Protein AF-A0A7R7CQ83-F1 (afdb_monomer)

pLDDT: mean 84.8, std 8.8, range [43.16, 97.31]

Radius of gyration: 21.66 Å; Cα contacts (8 Å, |Δi|>4): 302; chains: 1; bounding box: 49×39×70 Å

Solvent-accessible surface area (backbone atoms only — not comparable to full-atom values): 15660 Å² total; per-residue (Å²): 110,72,66,56,32,57,50,30,18,50,51,10,45,50,29,39,51,51,30,47,51,57,56,69,67,51,79,74,48,79,73,52,48,58,31,48,52,26,44,52,46,15,47,53,27,38,41,49,25,69,53,38,72,82,50,98,88,50,95,51,66,28,65,60,30,45,52,50,15,50,53,22,39,50,49,14,54,52,34,43,50,70,76,38,74,65,55,67,74,45,75,45,83,59,41,53,64,42,58,53,26,40,51,51,12,52,51,26,46,50,44,32,51,50,60,71,67,37,63,66,57,36,69,74,61,31,68,71,52,45,53,50,52,34,50,48,24,47,52,51,15,43,42,27,37,39,52,16,52,34,55,70,68,70,59,54,72,65,42,42,50,27,28,54,49,11,39,51,28,36,53,65,33,59,59,66,74,81,86,50,53,65,61,47,52,50,51,51,50,51,52,53,50,50,52,47,37,51,54,73,29,73,56,23,52,55,24,37,51,48,61,50,70,45,81,84,79,78,59,78,79,61,65,78,86,43,68,89,53,62,65,59,80,77,40,45,37,78,74,72,66,79,57,89,72,57,67,67,65,54,38,29,74,56,26,80,45,71,87,44,26,44,70,59,46,50,49,51,55,54,26,46,54,23,34,53,32,45,76,70,72,43,92,54,68,66,64,79,55,91,80,91

Mean predicted aligned error: 6.32 Å

Nearest PDB structures (foldseek):
  1x8z-assembly2_C  TM=3.559E-01  e=8.200E+00  Arabidopsis thaliana
  8jgf-assembly1_R  TM=2.028E-01  e=5.524E+00  Homo sapiens

Structure (mmCIF, N/CA/C/O backbone):
data_AF-A0A7R7CQ83-F1
#
_entry.id   AF-A0A7R7CQ83-F1
#
loop_
_atom_site.group_PDB
_atom_site.id
_atom_site.type_symbol
_atom_site.label_atom_id
_atom_site.label_alt_id
_atom_site.label_comp_id
_atom_site.label_asym_id
_atom_site.label_entity_id
_atom_site.label_seq_id
_atom_site.pdbx_PDB_ins_code
_atom_site.Cartn_x
_atom_site.Cartn_y
_atom_site.Cartn_z
_atom_site.occupancy
_atom_site.B_iso_or_equiv
_atom_site.auth_seq_id
_atom_site.auth_comp_id
_atom_site.auth_asym_id
_atom_site.auth_atom_id
_atom_site.pdbx_PDB_model_num
ATOM 1 N N . MET A 1 1 ? 23.008 -17.476 -16.920 1.00 69.38 1 MET A N 1
ATOM 2 C CA . MET A 1 1 ? 22.302 -16.200 -16.640 1.00 69.38 1 MET A CA 1
ATOM 3 C C . MET A 1 1 ? 20.815 -16.194 -17.034 1.00 69.38 1 MET A C 1
ATOM 5 O O . MET A 1 1 ? 19.989 -15.928 -16.175 1.00 69.38 1 MET A O 1
ATOM 9 N N . GLN A 1 2 ? 20.422 -16.550 -18.269 1.00 75.81 2 GLN A N 1
ATOM 10 C CA . GLN A 1 2 ? 19.003 -16.508 -18.702 1.00 75.81 2 GLN A CA 1
ATOM 11 C C . GLN A 1 2 ? 18.037 -17.380 -17.874 1.00 75.81 2 GLN A C 1
ATOM 13 O O . GLN A 1 2 ? 16.924 -16.953 -17.573 1.00 75.81 2 GLN A O 1
ATOM 18 N N . ARG A 1 3 ? 18.457 -18.590 -17.469 1.00 79.00 3 ARG A N 1
ATOM 19 C CA . ARG A 1 3 ? 17.653 -19.453 -16.583 1.00 79.00 3 ARG A CA 1
ATOM 20 C C . ARG A 1 3 ? 17.397 -18.787 -15.225 1.00 79.00 3 ARG A C 1
ATOM 22 O O . ARG A 1 3 ? 16.262 -18.779 -14.773 1.00 79.00 3 ARG A O 1
ATOM 29 N N . PHE A 1 4 ? 18.419 -18.166 -14.634 1.00 74.38 4 PHE A N 1
ATOM 30 C CA . PHE A 1 4 ? 18.318 -17.467 -13.348 1.00 74.38 4 PHE A CA 1
ATOM 31 C C . PHE A 1 4 ? 17.324 -16.299 -13.404 1.00 74.38 4 PHE A C 1
ATOM 33 O O . PHE A 1 4 ? 16.434 -16.215 -12.569 1.00 74.38 4 PHE A O 1
ATOM 40 N N . VAL A 1 5 ? 17.387 -15.475 -14.456 1.00 77.69 5 VAL A N 1
ATOM 41 C CA . VAL A 1 5 ? 16.416 -14.389 -14.698 1.00 77.69 5 VAL A CA 1
ATOM 42 C C . VAL A 1 5 ? 14.983 -14.924 -14.805 1.00 77.69 5 VAL A C 1
ATOM 44 O O . VAL A 1 5 ? 14.047 -14.358 -14.238 1.00 77.69 5 VAL A O 1
ATOM 47 N N . ARG A 1 6 ? 14.792 -16.050 -15.501 1.00 81.62 6 ARG A N 1
ATOM 48 C CA . ARG A 1 6 ? 13.468 -16.660 -15.673 1.00 81.62 6 ARG A CA 1
ATOM 49 C C . ARG A 1 6 ? 12.912 -17.249 -14.376 1.00 81.62 6 ARG A C 1
ATOM 51 O O . ARG A 1 6 ? 11.715 -17.142 -14.136 1.00 81.62 6 ARG A O 1
ATOM 58 N N . TYR A 1 7 ? 13.750 -17.878 -13.557 1.00 82.81 7 TYR A N 1
ATOM 59 C CA . TYR A 1 7 ? 13.318 -18.429 -12.272 1.00 82.81 7 TYR A CA 1
ATOM 60 C C . TYR A 1 7 ? 13.099 -17.335 -11.227 1.00 82.81 7 TYR A C 1
ATOM 62 O O . TYR A 1 7 ? 12.076 -17.359 -10.553 1.00 82.81 7 TYR A O 1
ATOM 70 N N . GLY A 1 8 ? 13.981 -16.333 -11.160 1.00 80.88 8 GLY A N 1
ATOM 71 C CA . GLY A 1 8 ? 13.848 -15.204 -10.238 1.00 80.88 8 GLY A CA 1
ATOM 72 C C . GLY A 1 8 ? 12.577 -14.390 -10.480 1.00 80.88 8 GLY A C 1
ATOM 73 O O . GLY A 1 8 ? 11.858 -14.089 -9.537 1.00 80.88 8 GLY A O 1
ATOM 74 N N . SER A 1 9 ? 12.231 -14.112 -11.740 1.00 83.44 9 SER A N 1
ATOM 75 C CA . SER A 1 9 ? 10.989 -13.392 -12.073 1.00 83.44 9 SER A CA 1
ATOM 76 C C . SER A 1 9 ? 9.724 -14.179 -11.720 1.00 83.44 9 SER A C 1
ATOM 78 O O . SER A 1 9 ? 8.762 -13.600 -11.222 1.00 83.44 9 SER A O 1
ATOM 80 N N . ARG A 1 10 ? 9.724 -15.503 -11.928 1.00 86.06 10 ARG A N 1
ATOM 81 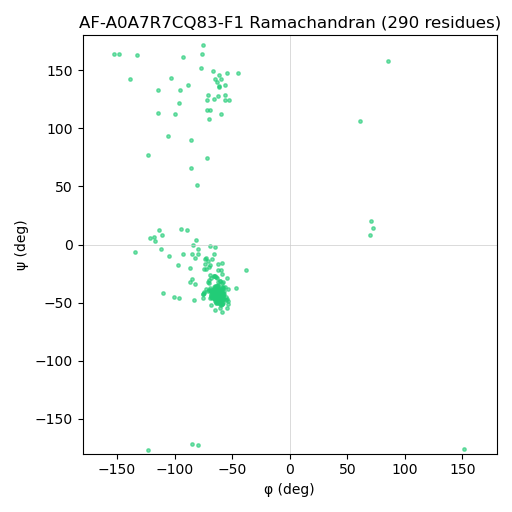C CA . ARG A 1 10 ? 8.607 -16.381 -11.542 1.00 86.06 10 ARG A CA 1
ATOM 82 C C . ARG A 1 10 ? 8.452 -16.491 -10.032 1.00 86.06 10 ARG A C 1
ATOM 84 O O . ARG A 1 10 ? 7.333 -16.399 -9.545 1.00 86.06 10 ARG A O 1
ATOM 91 N N . ALA A 1 11 ? 9.558 -16.669 -9.314 1.00 80.19 11 ALA A N 1
ATOM 92 C CA . ALA A 1 11 ? 9.553 -16.713 -7.859 1.00 80.19 11 ALA A CA 1
ATOM 93 C C . ALA A 1 11 ? 9.095 -15.370 -7.274 1.00 80.19 11 ALA A C 1
ATOM 95 O O . ALA A 1 11 ? 8.217 -15.352 -6.422 1.00 80.19 11 ALA A O 1
ATOM 96 N N . GLY A 1 12 ? 9.587 -14.250 -7.815 1.00 80.56 12 GLY A N 1
ATOM 97 C CA . GLY A 1 12 ? 9.147 -12.918 -7.410 1.00 80.56 12 GLY A CA 1
ATOM 98 C C . GLY A 1 12 ? 7.646 -12.700 -7.613 1.00 80.56 12 GLY A C 1
ATOM 99 O O . GLY A 1 12 ? 6.957 -12.261 -6.695 1.00 80.56 12 GLY A O 1
ATOM 100 N N . LEU A 1 13 ? 7.118 -13.082 -8.782 1.00 87.25 13 LEU A N 1
ATOM 101 C CA . LEU A 1 13 ? 5.680 -13.026 -9.058 1.00 87.25 13 LEU A CA 1
ATOM 102 C C . LEU A 1 13 ? 4.871 -13.921 -8.109 1.00 87.25 13 LEU A C 1
ATOM 104 O O . LEU A 1 13 ? 3.825 -13.496 -7.626 1.00 87.25 13 LEU A O 1
ATOM 108 N N . ALA A 1 14 ? 5.352 -15.134 -7.823 1.00 83.50 14 ALA A N 1
ATOM 109 C CA . ALA A 1 14 ? 4.694 -16.051 -6.897 1.00 83.50 14 ALA A CA 1
ATOM 110 C C . ALA A 1 14 ? 4.641 -15.482 -5.470 1.00 83.50 14 ALA A C 1
ATOM 112 O O . ALA A 1 14 ? 3.589 -15.542 -4.840 1.00 83.50 14 ALA A O 1
ATOM 113 N N . SER A 1 15 ? 5.723 -14.865 -4.987 1.00 78.38 15 SER A N 1
ATOM 114 C CA . SER A 1 15 ? 5.754 -14.219 -3.668 1.00 78.38 15 SER A CA 1
ATOM 115 C C . SER A 1 15 ? 4.779 -13.043 -3.574 1.00 78.38 15 SER A C 1
ATOM 117 O O . SER A 1 15 ? 4.058 -12.925 -2.586 1.00 78.38 15 SER A O 1
ATOM 119 N N . VAL A 1 16 ? 4.692 -12.207 -4.619 1.00 82.75 16 VAL A N 1
ATOM 120 C CA . VAL A 1 16 ? 3.697 -11.120 -4.676 1.00 82.75 16 VAL A CA 1
ATOM 121 C C . VAL A 1 16 ? 2.275 -11.687 -4.698 1.00 82.75 16 VAL A C 1
ATOM 123 O O . VAL A 1 16 ? 1.415 -11.203 -3.968 1.00 82.75 16 VAL A O 1
ATOM 126 N N . ALA A 1 17 ? 2.022 -12.738 -5.483 1.00 87.44 17 ALA A N 1
ATOM 127 C CA . ALA A 1 17 ? 0.716 -13.394 -5.531 1.00 87.44 17 ALA A CA 1
ATOM 128 C C . ALA A 1 17 ? 0.314 -14.002 -4.179 1.00 87.44 17 ALA A C 1
ATOM 130 O O . ALA A 1 17 ? -0.835 -13.861 -3.767 1.00 87.44 17 ALA A O 1
ATOM 131 N N . ALA A 1 18 ? 1.256 -14.617 -3.461 1.00 81.88 18 ALA A N 1
ATOM 132 C CA . ALA A 1 18 ? 1.022 -15.144 -2.121 1.00 81.88 18 ALA A CA 1
ATOM 133 C C . ALA A 1 18 ? 0.681 -14.029 -1.119 1.00 81.88 18 ALA A C 1
ATOM 135 O O . ALA A 1 18 ? -0.286 -14.155 -0.372 1.00 81.88 18 ALA A O 1
ATOM 136 N N . ALA A 1 19 ? 1.416 -12.911 -1.141 1.00 80.31 19 ALA A N 1
ATOM 137 C CA . ALA A 1 19 ? 1.114 -11.759 -0.291 1.00 80.31 19 ALA A CA 1
ATOM 138 C C . ALA A 1 19 ? -0.277 -11.175 -0.580 1.00 80.31 19 ALA A C 1
ATOM 140 O O . ALA A 1 19 ? -1.025 -10.856 0.342 1.00 80.31 19 ALA A O 1
ATOM 141 N N . VAL A 1 20 ? -0.643 -11.080 -1.860 1.00 82.88 20 VAL A N 1
ATOM 142 C CA . VAL A 1 20 ? -1.978 -10.648 -2.277 1.00 82.88 20 VAL A CA 1
ATOM 143 C C . VAL A 1 20 ? -3.056 -11.605 -1.782 1.00 82.88 20 VAL A C 1
ATOM 145 O O . VAL A 1 20 ? -4.090 -11.145 -1.311 1.00 82.88 20 VAL A O 1
ATOM 148 N N . LEU A 1 21 ? -2.840 -12.917 -1.877 1.00 87.38 21 LEU A N 1
ATOM 149 C CA . LEU A 1 21 ? -3.821 -13.887 -1.401 1.00 87.38 21 LEU A CA 1
ATOM 150 C C . LEU A 1 21 ? -4.088 -13.694 0.095 1.00 87.38 21 LEU A C 1
ATOM 152 O O . LEU A 1 21 ? -5.243 -13.649 0.500 1.00 87.38 21 LEU A O 1
ATOM 156 N N . LEU A 1 22 ? -3.036 -13.497 0.895 1.00 82.31 22 LEU A N 1
ATOM 157 C CA . LEU A 1 22 ? -3.176 -13.196 2.322 1.00 82.31 22 LEU A CA 1
ATOM 158 C C . LEU A 1 22 ? -3.956 -11.898 2.568 1.00 82.31 22 LEU A C 1
ATOM 160 O O . LEU A 1 22 ? -4.803 -11.862 3.454 1.00 82.31 22 LEU A O 1
ATOM 164 N N . LEU A 1 23 ? -3.719 -10.857 1.765 1.00 82.38 23 LEU A N 1
ATOM 165 C CA . LEU A 1 23 ? -4.463 -9.599 1.852 1.00 82.38 23 LEU A CA 1
ATOM 166 C C . LEU A 1 23 ? -5.953 -9.778 1.526 1.00 82.38 23 LEU A C 1
ATOM 168 O O . LEU A 1 23 ? -6.810 -9.232 2.212 1.00 82.38 23 LEU A O 1
ATOM 172 N N .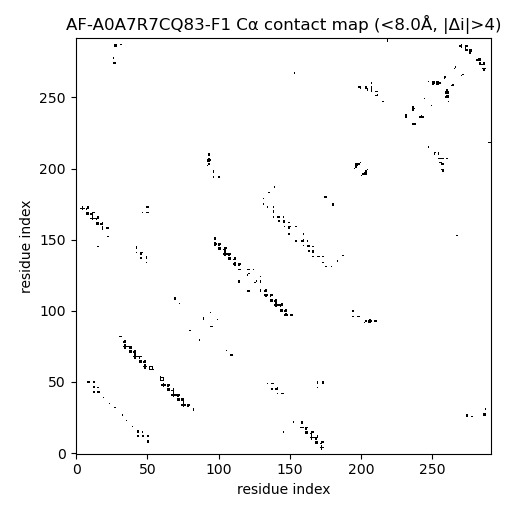 VAL A 1 24 ? -6.268 -10.550 0.485 1.00 84.06 24 VAL A N 1
ATOM 173 C CA . VAL A 1 24 ? -7.647 -10.861 0.072 1.00 84.06 24 VAL A CA 1
ATOM 174 C C . VAL A 1 24 ? -8.358 -11.694 1.149 1.00 84.06 24 VAL A C 1
ATOM 176 O O . VAL A 1 24 ? -9.569 -11.614 1.298 1.00 84.06 24 VAL A O 1
ATOM 179 N N . MET A 1 25 ? -7.639 -12.462 1.962 1.00 85.25 25 MET A N 1
ATOM 180 C CA . MET A 1 25 ? -8.261 -13.183 3.078 1.00 85.25 25 MET A CA 1
ATOM 181 C C . MET A 1 25 ? -8.528 -12.302 4.309 1.00 85.25 25 MET A C 1
ATOM 183 O O . MET A 1 25 ? -9.200 -12.760 5.230 1.00 85.25 25 MET A O 1
ATOM 187 N N . GLN A 1 26 ? -8.046 -11.052 4.357 1.00 82.88 26 GLN A N 1
ATOM 188 C CA . GLN A 1 26 ? -8.354 -10.163 5.479 1.00 82.88 26 GLN A CA 1
ATOM 189 C C . GLN A 1 26 ? -9.827 -9.722 5.435 1.00 82.88 26 GLN A C 1
ATOM 191 O O . GLN A 1 26 ? -10.261 -9.194 4.404 1.00 82.88 26 GLN A O 1
ATOM 196 N N . PRO A 1 27 ? -10.585 -9.861 6.543 1.00 84.31 27 PRO A N 1
ATOM 197 C CA . PRO A 1 27 ? -11.969 -9.409 6.596 1.00 84.31 27 PRO A CA 1
ATOM 198 C C . PRO A 1 27 ? -12.075 -7.921 6.256 1.00 84.31 27 PRO A C 1
ATOM 200 O O . PRO A 1 27 ? -11.261 -7.107 6.695 1.00 84.31 27 PRO A O 1
ATOM 203 N N . THR A 1 28 ? -13.075 -7.586 5.446 1.00 84.50 28 THR A N 1
ATOM 204 C CA . THR A 1 28 ? -13.373 -6.220 5.007 1.00 84.50 28 THR A CA 1
ATOM 205 C C . THR A 1 28 ? -14.855 -6.090 4.701 1.00 84.50 28 THR A C 1
ATOM 207 O O . THR A 1 28 ? -15.572 -7.093 4.589 1.00 84.50 28 THR A O 1
ATOM 210 N N . ASP A 1 29 ? -15.344 -4.867 4.619 1.00 85.12 29 ASP A N 1
ATOM 211 C CA . ASP A 1 29 ? -16.706 -4.544 4.246 1.00 85.12 29 ASP A CA 1
ATOM 212 C C . ASP A 1 29 ? -16.919 -4.669 2.734 1.00 85.12 29 ASP A C 1
ATOM 214 O O . ASP A 1 29 ? -16.003 -4.535 1.919 1.00 85.12 29 ASP A O 1
ATOM 218 N N . ALA A 1 30 ? -18.160 -4.969 2.340 1.00 86.25 30 ALA A N 1
ATOM 219 C CA . ALA A 1 30 ? -18.503 -5.253 0.946 1.00 86.25 30 ALA A CA 1
ATOM 220 C C . ALA A 1 30 ? -18.143 -4.092 0.002 1.00 86.25 30 ALA A C 1
ATOM 222 O O . ALA A 1 30 ? -17.673 -4.323 -1.109 1.00 86.25 30 ALA A O 1
ATOM 223 N N . ALA A 1 31 ? -18.311 -2.847 0.457 1.00 88.44 31 ALA A N 1
ATOM 224 C CA . ALA A 1 31 ? -17.949 -1.659 -0.312 1.00 88.44 31 ALA A CA 1
ATOM 225 C C . ALA A 1 31 ? -16.432 -1.558 -0.546 1.00 88.44 31 ALA A C 1
ATOM 227 O O . ALA A 1 31 ? -15.987 -1.228 -1.646 1.00 88.44 31 ALA A O 1
ATOM 228 N N . TRP A 1 32 ? -1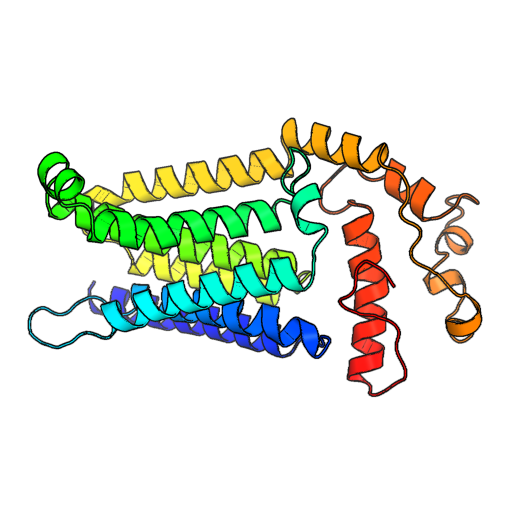5.624 -1.925 0.447 1.00 87.88 32 TRP A N 1
ATOM 229 C CA . TRP A 1 32 ? -14.167 -1.830 0.378 1.00 87.88 32 TRP A CA 1
ATOM 230 C C . TRP A 1 32 ? -13.518 -2.883 -0.513 1.00 87.88 32 TRP A C 1
ATOM 232 O O . TRP A 1 32 ? -12.409 -2.675 -1.016 1.00 87.88 32 TRP A O 1
ATOM 242 N N . TRP A 1 33 ? -14.242 -3.950 -0.853 1.00 91.44 33 TRP A N 1
ATOM 243 C CA . TRP A 1 33 ? -13.842 -4.836 -1.942 1.00 91.44 33 TRP A CA 1
ATOM 244 C C . TRP A 1 33 ? -13.724 -4.118 -3.292 1.00 91.44 33 TRP A C 1
ATOM 246 O O . TRP A 1 33 ? -12.823 -4.448 -4.068 1.00 91.44 33 TRP A O 1
ATOM 256 N N . LEU A 1 34 ? -14.552 -3.095 -3.548 1.00 93.06 34 LEU A N 1
ATOM 257 C CA . LEU A 1 34 ? -14.464 -2.268 -4.760 1.00 93.06 34 LEU A CA 1
ATOM 258 C C . LEU A 1 34 ? -13.163 -1.461 -4.812 1.00 93.06 34 LEU A C 1
ATOM 260 O O . LEU A 1 34 ? -12.664 -1.171 -5.894 1.00 93.06 34 LEU A O 1
ATOM 264 N N . VAL A 1 35 ? -12.581 -1.143 -3.656 1.00 92.81 35 VAL A N 1
ATOM 265 C CA . VAL A 1 35 ? -11.285 -0.469 -3.559 1.00 92.81 35 VAL A CA 1
ATOM 266 C C . VAL A 1 35 ? -10.138 -1.474 -3.665 1.00 92.81 35 VAL A C 1
ATOM 268 O O . VAL A 1 35 ? -9.195 -1.266 -4.435 1.00 92.81 35 VAL A O 1
ATOM 271 N N . ARG A 1 36 ? -10.211 -2.582 -2.916 1.00 91.50 36 ARG A N 1
ATOM 272 C CA . ARG A 1 36 ? -9.119 -3.561 -2.798 1.00 91.50 36 ARG A CA 1
ATOM 273 C C . ARG A 1 36 ? -8.880 -4.338 -4.091 1.00 91.50 36 ARG A C 1
ATOM 275 O O . ARG A 1 36 ? -7.727 -4.450 -4.508 1.00 91.50 36 ARG A O 1
ATOM 282 N N . ILE A 1 37 ? -9.930 -4.843 -4.751 1.00 93.44 37 ILE A N 1
ATOM 283 C CA . ILE A 1 37 ? -9.788 -5.696 -5.948 1.00 93.44 37 ILE A CA 1
ATOM 284 C C . ILE A 1 37 ? -9.023 -4.980 -7.068 1.00 93.44 37 ILE A C 1
ATOM 286 O O . ILE A 1 37 ? -8.041 -5.549 -7.555 1.00 93.44 37 ILE A O 1
ATOM 290 N N . PRO A 1 38 ? -9.383 -3.748 -7.477 1.00 96.06 38 PRO A N 1
ATOM 291 C CA . PRO A 1 38 ? -8.652 -3.062 -8.536 1.00 96.06 38 PRO A CA 1
ATOM 292 C C . PRO A 1 38 ? -7.202 -2.737 -8.154 1.00 96.06 38 PRO A C 1
ATOM 294 O O . PRO A 1 38 ? -6.314 -2.871 -8.994 1.00 96.06 38 PRO A O 1
ATOM 297 N N . GLY A 1 39 ? -6.932 -2.372 -6.894 1.00 94.06 39 GLY A N 1
ATOM 298 C CA . GLY A 1 39 ? -5.571 -2.076 -6.426 1.00 94.06 39 GLY A CA 1
ATOM 299 C C . GLY A 1 39 ? -4.669 -3.313 -6.455 1.00 94.06 39 GLY A C 1
ATOM 300 O O . GLY A 1 39 ? -3.566 -3.290 -7.007 1.00 94.06 39 GLY A O 1
ATOM 301 N N . VAL A 1 40 ? -5.186 -4.435 -5.950 1.00 92.31 40 VAL A N 1
ATOM 302 C CA . VAL A 1 40 ? -4.543 -5.751 -6.021 1.00 92.31 40 VAL A CA 1
ATOM 303 C C . VAL A 1 40 ? -4.299 -6.179 -7.469 1.00 92.31 40 VAL A C 1
ATOM 305 O O . VAL A 1 40 ? -3.195 -6.607 -7.817 1.00 92.31 40 VAL A O 1
ATOM 308 N N . ALA A 1 41 ? -5.312 -6.047 -8.326 1.00 94.94 41 ALA A N 1
ATOM 309 C CA . ALA A 1 41 ? -5.202 -6.395 -9.734 1.00 94.94 41 ALA A CA 1
ATOM 310 C C . ALA A 1 41 ? -4.124 -5.550 -10.425 1.00 94.94 41 ALA A C 1
ATOM 312 O O . ALA A 1 41 ? -3.312 -6.098 -11.170 1.00 94.94 41 ALA A O 1
ATOM 313 N N . ALA A 1 42 ? -4.055 -4.245 -10.143 1.00 95.69 42 ALA A N 1
ATOM 314 C CA . ALA A 1 42 ? -3.029 -3.361 -10.685 1.00 95.69 42 ALA A CA 1
ATOM 315 C C . ALA A 1 42 ? -1.613 -3.841 -10.328 1.00 95.69 42 ALA A C 1
ATOM 317 O O . ALA A 1 42 ? -0.769 -3.955 -11.220 1.00 95.69 42 ALA A O 1
ATOM 318 N N . LEU A 1 43 ? -1.369 -4.193 -9.058 1.00 92.62 43 LEU A N 1
ATOM 319 C CA . LEU A 1 43 ? -0.082 -4.723 -8.598 1.00 92.62 43 LEU A CA 1
ATOM 320 C C . LEU A 1 43 ? 0.275 -6.046 -9.291 1.00 92.62 43 LEU A C 1
ATOM 322 O O . LEU A 1 43 ? 1.371 -6.171 -9.841 1.00 92.62 43 LEU A O 1
ATOM 326 N N . LEU A 1 44 ? -0.640 -7.021 -9.311 1.00 92.31 44 LEU A N 1
ATOM 327 C CA . LEU A 1 44 ? -0.387 -8.330 -9.925 1.00 92.31 44 LEU A CA 1
ATOM 328 C C . LEU A 1 44 ? -0.144 -8.230 -11.432 1.00 92.31 44 LEU A C 1
ATOM 330 O O . LEU A 1 44 ? 0.779 -8.855 -11.954 1.00 92.31 44 LEU A O 1
ATOM 334 N N . LEU A 1 45 ? -0.946 -7.431 -12.138 1.00 95.44 45 LEU A N 1
ATOM 335 C CA . LEU A 1 45 ? -0.814 -7.236 -13.580 1.00 95.44 45 LEU A CA 1
ATOM 336 C C . LEU A 1 45 ? 0.484 -6.497 -13.927 1.00 95.44 45 LEU A C 1
ATOM 338 O O . LEU A 1 45 ? 1.147 -6.868 -14.898 1.00 95.44 45 LEU A O 1
ATOM 342 N N . ALA A 1 46 ? 0.880 -5.497 -13.132 1.00 93.25 46 ALA A N 1
ATOM 343 C CA . ALA A 1 46 ? 2.158 -4.809 -13.296 1.00 93.25 46 ALA A CA 1
ATOM 344 C C . ALA A 1 46 ? 3.342 -5.758 -13.047 1.00 93.25 46 ALA A C 1
ATOM 346 O O . ALA A 1 46 ? 4.242 -5.845 -13.886 1.00 93.25 46 ALA A O 1
ATOM 347 N N . ALA A 1 47 ? 3.308 -6.535 -11.960 1.00 90.69 47 ALA A N 1
ATOM 348 C CA . ALA A 1 47 ? 4.333 -7.529 -11.650 1.00 90.69 47 ALA A CA 1
ATOM 349 C C . ALA A 1 47 ? 4.438 -8.600 -12.750 1.00 90.69 47 ALA A C 1
ATOM 351 O O . ALA A 1 47 ? 5.538 -8.938 -13.192 1.00 90.69 47 ALA A O 1
ATOM 352 N N . ALA A 1 48 ? 3.303 -9.084 -13.264 1.00 92.56 48 ALA A N 1
ATOM 353 C CA . ALA A 1 48 ? 3.261 -10.025 -14.379 1.00 92.56 48 ALA A CA 1
ATOM 354 C C . ALA A 1 48 ? 3.821 -9.410 -15.672 1.00 92.56 48 ALA A C 1
ATOM 356 O O . ALA A 1 48 ? 4.590 -10.062 -16.381 1.00 92.56 48 ALA A O 1
ATOM 357 N N . ALA A 1 49 ? 3.496 -8.148 -15.972 1.00 92.62 49 ALA A N 1
ATOM 358 C CA . ALA A 1 49 ? 4.048 -7.442 -17.125 1.00 92.62 49 ALA A CA 1
ATOM 359 C C . ALA A 1 49 ? 5.577 -7.299 -17.026 1.00 92.62 49 ALA A C 1
ATOM 361 O O . ALA A 1 49 ? 6.270 -7.496 -18.024 1.00 92.62 49 ALA A O 1
ATOM 362 N N . VAL A 1 50 ? 6.114 -7.021 -15.833 1.00 89.81 50 VAL A N 1
ATOM 363 C CA . VAL A 1 50 ? 7.564 -6.977 -15.574 1.00 89.81 50 VAL A CA 1
ATOM 364 C C . VAL A 1 50 ? 8.206 -8.362 -15.719 1.00 89.81 50 VAL A C 1
ATOM 366 O O . VAL A 1 50 ? 9.293 -8.479 -16.287 1.00 89.81 50 VAL A O 1
ATOM 369 N N . ALA A 1 51 ? 7.537 -9.416 -15.249 1.00 89.06 51 ALA A N 1
ATOM 370 C CA . ALA A 1 51 ? 8.040 -10.788 -15.294 1.00 89.06 51 ALA A CA 1
ATOM 371 C C . ALA A 1 51 ? 8.022 -11.415 -16.704 1.00 89.06 51 ALA A C 1
ATOM 373 O O . ALA A 1 51 ? 8.758 -12.372 -16.959 1.00 89.06 51 ALA A O 1
ATOM 374 N N . ILE A 1 52 ? 7.200 -10.898 -17.625 1.00 89.69 52 ILE A N 1
ATOM 375 C CA . ILE A 1 52 ? 7.048 -11.416 -18.992 1.00 89.69 52 ILE A CA 1
ATOM 376 C C . ILE A 1 52 ? 7.740 -10.464 -19.981 1.00 89.69 52 ILE A C 1
ATOM 378 O O . ILE A 1 52 ? 7.122 -9.505 -20.455 1.00 89.69 52 ILE A O 1
ATOM 382 N N . PRO A 1 53 ? 9.016 -10.709 -20.338 1.00 80.75 53 PRO A N 1
ATOM 383 C CA . PRO A 1 53 ? 9.726 -9.851 -21.276 1.00 80.75 53 PRO A CA 1
ATOM 384 C C . PRO A 1 53 ? 9.116 -9.927 -22.689 1.00 80.75 53 PRO A C 1
ATOM 386 O O . PRO A 1 53 ? 8.609 -10.979 -23.096 1.00 80.75 53 PRO A O 1
ATOM 389 N N . PRO A 1 54 ? 9.189 -8.838 -23.477 1.00 84.19 54 PRO A N 1
ATOM 390 C CA . PRO A 1 54 ? 8.777 -8.858 -24.874 1.00 84.19 54 PRO A CA 1
ATOM 391 C C . PRO A 1 54 ? 9.653 -9.823 -25.692 1.00 84.19 54 PRO A C 1
ATOM 393 O O . PRO A 1 54 ? 10.867 -9.888 -25.514 1.00 84.19 54 PRO A O 1
ATOM 396 N N . ALA A 1 55 ? 9.032 -10.562 -26.612 1.00 84.44 55 ALA A N 1
ATOM 397 C CA . ALA A 1 55 ? 9.671 -11.521 -27.501 1.00 84.44 55 ALA A CA 1
ATOM 398 C C . ALA A 1 55 ? 9.537 -11.026 -28.952 1.00 84.44 55 ALA A C 1
ATOM 400 O O . ALA A 1 55 ? 8.436 -10.663 -29.361 1.00 84.44 55 ALA A O 1
ATOM 401 N N . PRO A 1 56 ? 10.613 -11.036 -29.758 1.00 82.00 56 PRO A N 1
ATOM 402 C CA . PRO A 1 56 ? 10.622 -10.399 -31.078 1.00 82.00 56 PRO A CA 1
ATOM 403 C C . PRO A 1 56 ? 9.741 -11.088 -32.132 1.00 82.00 56 PRO A C 1
ATOM 405 O O . PRO A 1 56 ? 9.445 -10.487 -33.156 1.00 82.00 56 PRO A O 1
ATOM 408 N N . ARG A 1 57 ? 9.334 -12.346 -31.915 1.00 87.31 57 ARG A N 1
ATOM 409 C CA . ARG A 1 57 ? 8.632 -13.166 -32.925 1.00 87.31 57 ARG A CA 1
ATOM 410 C C . ARG A 1 57 ? 7.250 -13.661 -32.502 1.00 87.31 57 ARG A C 1
ATOM 412 O O . ARG A 1 57 ? 6.663 -14.473 -33.208 1.00 87.31 57 ARG A O 1
ATOM 419 N N . ARG A 1 58 ? 6.738 -13.247 -31.340 1.00 82.44 58 ARG A N 1
ATOM 420 C CA . ARG A 1 58 ? 5.422 -13.688 -30.852 1.00 82.44 58 ARG A CA 1
ATOM 421 C C . ARG A 1 58 ? 4.666 -12.519 -30.232 1.00 82.44 58 ARG A C 1
ATOM 423 O O . ARG A 1 58 ? 5.302 -11.722 -29.540 1.00 82.44 58 ARG A O 1
ATOM 430 N N . PRO A 1 59 ? 3.336 -12.433 -30.426 1.00 79.62 59 PRO A N 1
ATOM 431 C CA . PRO A 1 59 ? 2.511 -11.515 -29.656 1.00 79.62 59 PRO A CA 1
ATOM 432 C C . PRO A 1 59 ? 2.785 -11.764 -28.175 1.00 79.62 59 PRO A C 1
ATOM 434 O O . PRO A 1 59 ? 2.704 -12.902 -27.707 1.00 79.62 59 PRO A O 1
ATOM 437 N N . THR A 1 60 ? 3.181 -10.724 -27.450 1.00 89.19 60 THR A N 1
ATOM 438 C CA . THR A 1 60 ? 3.478 -10.853 -26.027 1.00 89.19 60 THR A CA 1
ATOM 439 C C . THR A 1 60 ? 2.351 -10.299 -25.187 1.00 89.19 60 THR A C 1
ATOM 441 O O . THR A 1 60 ? 1.750 -9.270 -25.495 1.00 89.19 60 THR A O 1
ATOM 444 N N . TRP A 1 61 ? 2.117 -10.969 -24.064 1.00 94.31 61 TRP A N 1
ATOM 445 C CA . TRP A 1 61 ? 1.169 -10.527 -23.050 1.00 94.31 61 TRP A CA 1
ATOM 446 C C . TRP A 1 61 ? 1.612 -9.246 -22.329 1.00 94.31 61 TRP A C 1
ATOM 448 O O . TRP A 1 61 ? 0.794 -8.601 -21.688 1.00 94.31 61 TRP A O 1
ATOM 458 N N . HIS A 1 62 ? 2.866 -8.810 -22.485 1.00 93.00 62 HIS A N 1
ATOM 459 C CA . HIS A 1 62 ? 3.400 -7.615 -21.829 1.00 93.00 62 HIS A CA 1
ATOM 460 C C . HIS A 1 62 ? 2.543 -6.356 -22.072 1.00 93.00 62 HIS A C 1
ATOM 462 O O . HIS A 1 62 ? 2.133 -5.678 -21.132 1.00 93.00 62 HIS A O 1
ATOM 468 N N . ALA A 1 63 ? 2.219 -6.057 -23.335 1.00 92.38 63 ALA A N 1
ATOM 469 C CA . ALA A 1 63 ? 1.443 -4.868 -23.690 1.00 92.38 63 ALA A CA 1
ATOM 470 C C . ALA A 1 63 ? -0.028 -4.897 -23.218 1.00 92.38 63 ALA A C 1
ATOM 472 O O . ALA A 1 63 ? -0.498 -3.869 -22.720 1.00 92.38 63 ALA A O 1
ATOM 473 N N . PRO A 1 64 ? -0.801 -5.992 -23.383 1.00 95.44 64 PRO A N 1
ATOM 474 C CA . PRO A 1 64 ? -2.141 -6.060 -22.806 1.00 95.44 64 PRO A CA 1
ATOM 475 C C . PRO A 1 64 ? -2.117 -6.039 -21.272 1.00 95.44 64 PRO A C 1
ATOM 477 O O . PRO A 1 64 ? -2.880 -5.265 -20.703 1.00 95.44 64 PRO A O 1
ATOM 480 N N . LEU A 1 65 ? -1.208 -6.768 -20.610 1.00 95.12 65 LEU A N 1
ATOM 481 C CA . LEU A 1 65 ? -1.091 -6.759 -19.143 1.00 95.12 65 LEU A CA 1
ATOM 482 C C . LEU A 1 65 ? -0.803 -5.357 -18.598 1.00 95.12 65 LEU A C 1
ATOM 484 O O . LEU A 1 65 ? -1.488 -4.912 -17.687 1.00 95.12 65 LEU A O 1
ATOM 488 N N . GLY A 1 66 ? 0.134 -4.618 -19.202 1.00 94.44 66 GLY A N 1
ATOM 489 C CA . GLY A 1 66 ? 0.428 -3.243 -18.786 1.00 94.44 66 GLY A CA 1
ATOM 490 C C . GLY A 1 66 ? -0.757 -2.281 -18.959 1.00 94.44 66 GLY A C 1
ATOM 491 O O . GLY A 1 66 ? -0.968 -1.407 -18.125 1.00 94.44 66 GLY A O 1
ATOM 492 N N . ARG A 1 67 ? -1.576 -2.449 -20.010 1.00 95.19 67 ARG A N 1
ATOM 493 C CA . ARG A 1 67 ? -2.807 -1.652 -20.185 1.00 95.19 67 ARG A CA 1
ATOM 494 C C . ARG A 1 67 ? -3.860 -1.991 -19.135 1.00 95.19 67 ARG A C 1
ATOM 496 O O . ARG A 1 67 ? -4.466 -1.077 -18.586 1.00 95.19 67 ARG A O 1
ATOM 503 N N . LEU A 1 68 ? -4.054 -3.280 -18.857 1.00 96.50 68 LEU A N 1
ATOM 504 C CA . LEU A 1 68 ? -4.982 -3.740 -17.825 1.00 96.50 68 LEU A CA 1
ATOM 505 C C . LEU A 1 68 ? -4.542 -3.269 -16.434 1.00 96.50 68 LEU A C 1
ATOM 507 O O . LEU A 1 68 ? -5.383 -2.807 -15.675 1.00 96.50 68 LEU A O 1
ATOM 511 N N . ALA A 1 69 ? -3.239 -3.298 -16.131 1.00 96.19 69 ALA A N 1
ATOM 512 C CA . ALA A 1 69 ? -2.697 -2.792 -14.869 1.00 96.19 69 ALA A CA 1
ATOM 513 C C . ALA A 1 69 ? -3.055 -1.316 -14.645 1.00 96.19 69 ALA A C 1
ATOM 515 O O . ALA A 1 69 ? -3.421 -0.917 -13.545 1.00 96.19 69 ALA A O 1
ATOM 516 N N . ILE A 1 70 ? -2.998 -0.508 -15.703 1.00 95.88 70 ILE A N 1
ATOM 517 C CA . ILE A 1 70 ? -3.311 0.922 -15.629 1.00 95.88 70 ILE A CA 1
ATOM 518 C C . ILE A 1 70 ? -4.810 1.161 -15.518 1.00 95.88 70 ILE A C 1
ATOM 520 O O . ILE A 1 70 ? -5.225 1.996 -14.722 1.00 95.88 70 ILE A O 1
ATOM 524 N N . ALA A 1 71 ? -5.629 0.412 -16.257 1.00 96.88 71 ALA A N 1
ATOM 525 C CA . ALA A 1 71 ? -7.078 0.465 -16.088 1.00 96.88 71 ALA A CA 1
ATOM 526 C C . ALA A 1 71 ? -7.486 0.103 -14.647 1.00 96.88 71 ALA A C 1
ATOM 528 O O . ALA A 1 71 ? -8.282 0.815 -14.041 1.00 96.88 71 ALA A O 1
ATOM 529 N N . ALA A 1 72 ? -6.882 -0.945 -14.080 1.00 97.00 72 ALA A N 1
ATOM 530 C CA . ALA A 1 72 ? -7.099 -1.356 -12.697 1.00 97.00 72 ALA A CA 1
ATOM 531 C C . ALA A 1 72 ? -6.630 -0.288 -11.691 1.00 97.00 72 ALA A C 1
ATOM 533 O O . ALA A 1 72 ? -7.347 -0.002 -10.736 1.00 97.00 72 ALA A O 1
ATOM 534 N N . LEU A 1 73 ? -5.489 0.368 -11.938 1.00 96.50 73 LEU A N 1
ATOM 535 C CA . LEU A 1 73 ? -5.017 1.496 -11.128 1.00 96.50 73 LEU A CA 1
ATOM 536 C C . LEU A 1 73 ? -6.014 2.665 -11.138 1.00 96.50 73 LEU A C 1
ATOM 538 O O . LEU A 1 73 ? -6.323 3.211 -10.084 1.00 96.50 73 LEU A O 1
ATOM 542 N N . PHE A 1 74 ? -6.534 3.052 -12.305 1.00 96.81 74 PHE A N 1
ATOM 543 C CA . PHE A 1 74 ? -7.541 4.115 -12.385 1.00 96.81 74 PHE A CA 1
ATOM 544 C C . PHE A 1 74 ? -8.827 3.729 -11.657 1.00 96.81 74 PHE A C 1
ATOM 546 O O . PHE A 1 74 ? -9.352 4.535 -10.895 1.00 96.81 74 PHE A O 1
ATOM 553 N N . ALA A 1 75 ? -9.305 2.496 -11.842 1.00 97.31 75 ALA A N 1
ATOM 554 C CA . ALA A 1 75 ? -10.468 1.991 -11.120 1.00 97.31 75 ALA A CA 1
ATOM 555 C C . ALA A 1 75 ? -10.247 2.005 -9.599 1.00 97.31 75 ALA A C 1
ATOM 557 O O . ALA A 1 75 ? -11.146 2.399 -8.862 1.00 97.31 75 ALA A O 1
ATOM 558 N N . HIS A 1 76 ? -9.045 1.653 -9.133 1.00 96.12 76 HIS A N 1
ATOM 559 C CA . HIS A 1 76 ? -8.668 1.749 -7.724 1.00 96.12 76 HIS A CA 1
ATOM 560 C C . HIS A 1 76 ? -8.754 3.191 -7.219 1.00 96.12 76 HIS A C 1
ATOM 562 O O . HIS A 1 76 ? -9.483 3.449 -6.270 1.00 96.12 76 HIS A O 1
ATOM 568 N N . ILE A 1 77 ? -8.084 4.140 -7.882 1.00 95.12 77 ILE A N 1
ATOM 569 C CA . ILE A 1 77 ? -8.073 5.555 -7.476 1.00 95.12 77 ILE A CA 1
ATOM 570 C C . ILE A 1 77 ? -9.492 6.132 -7.441 1.00 95.12 77 ILE A C 1
ATOM 572 O O . ILE A 1 77 ? -9.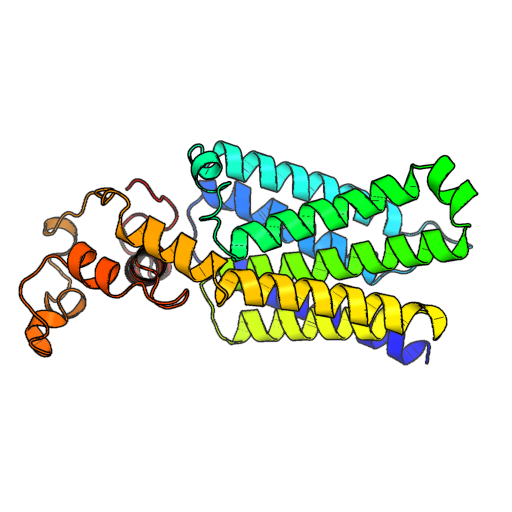860 6.791 -6.473 1.00 9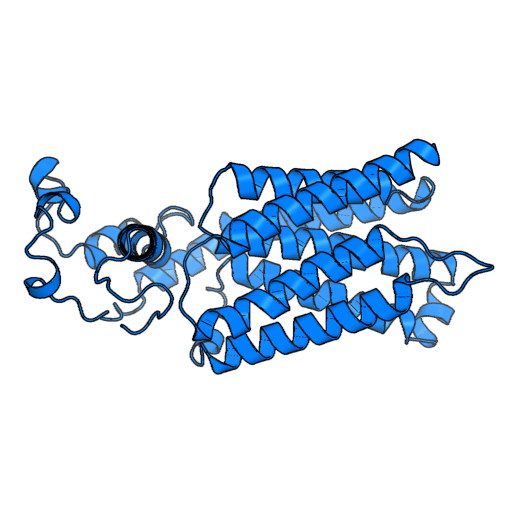5.12 77 ILE A O 1
ATOM 576 N N . LEU A 1 78 ? -10.303 5.864 -8.468 1.00 95.94 78 LEU A N 1
ATOM 577 C CA . LEU A 1 78 ? -11.692 6.322 -8.515 1.00 95.94 78 LEU A CA 1
ATOM 578 C C . LEU A 1 78 ? -12.523 5.729 -7.376 1.00 95.94 78 LEU A C 1
ATOM 580 O O . LEU A 1 78 ? -13.307 6.446 -6.764 1.00 95.94 78 LEU A O 1
ATOM 584 N N . SER A 1 79 ? -12.325 4.446 -7.069 1.00 95.12 79 SER A N 1
ATOM 585 C CA . SER A 1 79 ? -13.024 3.784 -5.966 1.00 95.12 79 SER A CA 1
ATOM 586 C C . SER A 1 79 ? -12.607 4.364 -4.618 1.00 95.12 79 SER A C 1
ATOM 588 O O . SER A 1 79 ? -13.469 4.619 -3.789 1.00 95.12 79 SER A O 1
ATOM 590 N N . VAL A 1 80 ? -11.314 4.637 -4.411 1.00 93.00 80 VAL A N 1
ATOM 591 C CA . VAL A 1 80 ? -10.824 5.301 -3.194 1.00 93.00 80 VAL A CA 1
ATOM 592 C C . VAL A 1 80 ? -11.478 6.674 -3.033 1.00 93.00 80 VAL A C 1
ATOM 594 O O . VAL A 1 80 ? -12.044 6.951 -1.987 1.00 93.00 80 VAL A O 1
ATOM 597 N N . VAL A 1 81 ? -11.455 7.517 -4.070 1.00 92.94 81 VAL A N 1
ATOM 598 C CA . VAL A 1 81 ? -12.058 8.863 -4.017 1.00 92.94 81 VAL A CA 1
ATOM 599 C C . VAL A 1 81 ? -13.569 8.805 -3.775 1.00 92.94 81 VAL A C 1
ATOM 601 O O . VAL A 1 81 ? -14.112 9.679 -3.106 1.00 92.94 81 VAL A O 1
ATOM 604 N N . ALA A 1 82 ? -14.250 7.795 -4.320 1.00 92.38 82 ALA A N 1
ATOM 605 C CA . ALA A 1 82 ? -15.687 7.622 -4.140 1.00 92.38 82 ALA A CA 1
ATOM 606 C C . ALA A 1 82 ? -16.063 7.153 -2.726 1.00 92.38 82 ALA A C 1
ATOM 608 O O . ALA A 1 82 ? -17.089 7.583 -2.210 1.00 92.38 82 ALA A O 1
ATOM 609 N N . GLN A 1 83 ? -15.262 6.270 -2.123 1.00 90.38 83 GLN A N 1
ATOM 610 C CA . GLN A 1 83 ? -15.534 5.724 -0.788 1.00 90.38 83 GLN A CA 1
ATOM 611 C C . GLN A 1 83 ? -15.013 6.629 0.336 1.00 90.38 83 GLN A C 1
ATOM 613 O O . GLN A 1 83 ? -15.613 6.677 1.401 1.00 90.38 83 GLN A O 1
ATOM 618 N N . GLU A 1 84 ? -13.942 7.383 0.085 1.00 88.88 84 GLU A N 1
ATOM 619 C CA . GLU A 1 84 ? -13.306 8.285 1.046 1.00 88.88 84 GLU A CA 1
ATOM 620 C C . GLU A 1 84 ? -13.269 9.716 0.490 1.00 88.88 84 GLU A C 1
ATOM 622 O O . GLU A 1 84 ? -12.219 10.189 0.040 1.00 88.88 84 GLU A O 1
ATOM 627 N N . PRO A 1 85 ? -14.400 10.448 0.505 1.00 87.06 85 PRO A N 1
ATOM 628 C CA . PRO A 1 85 ? -14.470 11.801 -0.048 1.00 87.06 85 PRO A CA 1
ATOM 629 C C . PRO A 1 85 ? -13.540 12.782 0.676 1.00 87.06 85 PRO A C 1
ATOM 631 O O . PRO A 1 85 ? -13.137 13.790 0.102 1.00 87.06 85 PRO A O 1
ATOM 634 N N . GLU A 1 86 ? -13.145 12.477 1.913 1.00 84.94 86 GLU A N 1
ATOM 635 C CA . GLU A 1 86 ? -12.223 13.293 2.702 1.00 84.94 86 GLU A CA 1
ATOM 636 C C . GLU A 1 86 ? -10.745 13.014 2.399 1.00 84.94 86 GLU A C 1
ATOM 638 O O . GLU A 1 86 ? -9.869 13.688 2.948 1.00 84.94 86 GLU A O 1
ATOM 643 N N . ILE A 1 87 ? -10.431 12.088 1.478 1.00 84.75 87 ILE A N 1
ATOM 644 C CA . ILE A 1 87 ? -9.046 11.759 1.107 1.00 84.75 87 ILE A CA 1
ATOM 645 C C . ILE A 1 87 ? -8.240 12.992 0.673 1.00 84.75 87 ILE A C 1
ATOM 647 O O . ILE A 1 87 ? -7.031 13.067 0.893 1.00 84.75 87 ILE A O 1
ATOM 651 N N . TRP A 1 88 ? -8.906 14.007 0.121 1.00 85.12 88 TRP A N 1
ATOM 652 C CA . TRP A 1 88 ? -8.277 15.261 -0.288 1.00 85.12 88 TRP A CA 1
ATOM 653 C C . TRP A 1 88 ? -7.617 16.011 0.874 1.00 85.12 88 TRP A C 1
ATOM 655 O O . TRP A 1 88 ? -6.576 16.633 0.668 1.00 85.12 88 TRP A O 1
ATOM 665 N N . ARG A 1 89 ? -8.144 15.908 2.104 1.00 82.38 89 ARG A N 1
ATOM 666 C CA . ARG A 1 89 ? -7.521 16.519 3.295 1.00 82.38 89 ARG A CA 1
ATOM 667 C C . ARG A 1 89 ? -6.160 15.900 3.617 1.00 82.38 89 ARG A C 1
ATOM 669 O O . ARG A 1 89 ? -5.279 16.564 4.167 1.00 82.38 89 ARG A O 1
ATOM 676 N N . TRP A 1 90 ? -5.966 14.644 3.222 1.00 79.12 90 TRP A N 1
ATOM 677 C CA . TRP A 1 90 ? -4.728 13.898 3.423 1.00 79.12 90 TRP A CA 1
ATOM 678 C C . TRP A 1 90 ? -3.674 14.203 2.356 1.00 79.12 90 TRP A C 1
ATOM 680 O O . TRP A 1 90 ? -2.506 13.872 2.547 1.00 79.12 90 TRP A O 1
ATOM 690 N N . LEU A 1 91 ? -4.035 14.896 1.268 1.00 84.19 91 LEU A N 1
ATOM 691 C CA . LEU A 1 91 ? -3.086 15.390 0.267 1.00 84.19 91 LEU A CA 1
ATOM 692 C C . LEU A 1 91 ? -2.396 16.688 0.714 1.00 84.19 91 LEU A C 1
ATOM 694 O O . LEU A 1 91 ? -2.355 17.683 -0.005 1.00 84.19 91 LEU A O 1
ATOM 698 N N . SER A 1 92 ? -1.840 16.673 1.921 1.00 82.88 92 SER A N 1
ATOM 699 C CA . SER A 1 92 ? -1.126 17.795 2.527 1.00 82.88 92 SER A CA 1
ATOM 700 C C . SER A 1 92 ? 0.296 17.391 2.922 1.00 82.88 92 SER A C 1
ATOM 702 O O . SER A 1 92 ? 0.724 16.255 2.713 1.00 82.88 92 SER A O 1
ATOM 704 N N . ALA A 1 93 ? 1.045 18.301 3.550 1.00 75.81 93 ALA A N 1
ATOM 705 C CA . ALA A 1 93 ? 2.320 17.948 4.182 1.00 75.81 93 ALA A CA 1
ATOM 706 C C . ALA A 1 93 ? 2.158 16.870 5.274 1.00 75.81 93 ALA A C 1
ATOM 708 O O . ALA A 1 93 ? 3.139 16.246 5.671 1.00 75.81 93 ALA A O 1
ATOM 709 N N . ALA A 1 94 ? 0.923 16.638 5.739 1.00 72.88 94 ALA A N 1
ATOM 710 C CA . ALA A 1 94 ? 0.591 15.603 6.698 1.00 72.88 94 ALA A CA 1
ATOM 711 C C . ALA A 1 94 ? 0.234 14.241 6.067 1.00 72.88 94 ALA A C 1
ATOM 713 O O . ALA A 1 94 ? -0.258 13.358 6.768 1.00 72.88 94 ALA A O 1
ATOM 714 N N . MET A 1 95 ? 0.492 14.052 4.769 1.00 84.56 95 MET A N 1
ATOM 715 C CA . MET A 1 95 ? 0.192 12.808 4.064 1.00 84.56 95 MET A CA 1
ATOM 716 C C . MET A 1 95 ? 0.871 11.594 4.727 1.00 84.56 95 MET A C 1
ATOM 718 O O . MET A 1 95 ? 2.089 11.608 4.929 1.00 84.56 95 MET A O 1
ATOM 722 N N . PRO A 1 96 ? 0.116 10.526 5.033 1.00 84.81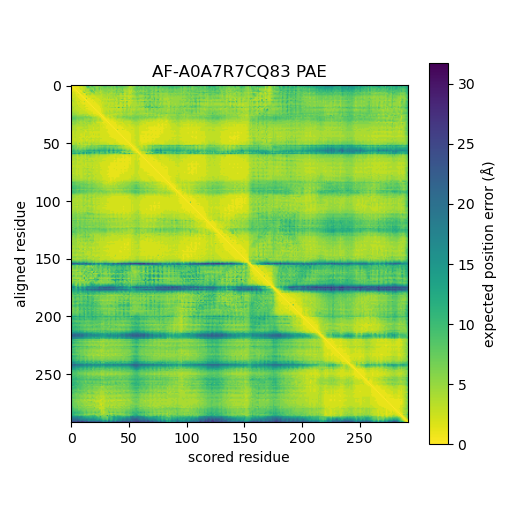 96 PRO A N 1
ATOM 723 C CA . PRO A 1 96 ? 0.674 9.261 5.483 1.00 84.81 96 PRO A CA 1
ATOM 724 C C . PRO A 1 96 ? 1.626 8.657 4.445 1.00 84.81 96 PRO A C 1
ATOM 726 O O . PRO A 1 96 ? 1.374 8.720 3.237 1.00 84.81 96 PRO A O 1
ATOM 729 N N . VAL A 1 97 ? 2.712 8.034 4.910 1.00 85.19 97 VAL A N 1
ATOM 730 C CA . VAL A 1 97 ? 3.752 7.452 4.043 1.00 85.19 97 VAL A CA 1
ATOM 731 C C . VAL A 1 97 ? 3.172 6.409 3.084 1.00 85.19 97 VAL A C 1
ATOM 733 O O . VAL A 1 97 ? 3.560 6.352 1.918 1.00 85.19 97 VAL A O 1
ATOM 736 N N . GLU A 1 98 ? 2.203 5.620 3.538 1.00 88.00 98 GLU A N 1
ATOM 737 C CA . GLU A 1 98 ? 1.478 4.653 2.723 1.00 88.00 98 GLU A CA 1
ATOM 738 C C . GLU A 1 98 ? 0.775 5.307 1.524 1.00 88.00 98 GLU A C 1
ATOM 740 O O . GLU A 1 98 ? 0.890 4.801 0.407 1.00 88.00 98 GLU A O 1
ATOM 745 N N . ILE A 1 99 ? 0.124 6.460 1.705 1.00 90.31 99 ILE A N 1
ATOM 746 C CA . ILE A 1 99 ? -0.538 7.196 0.616 1.00 90.31 99 ILE A CA 1
ATOM 747 C C . ILE A 1 99 ? 0.509 7.760 -0.349 1.00 90.31 99 ILE A C 1
ATOM 749 O O . ILE A 1 99 ? 0.370 7.611 -1.566 1.00 90.31 99 ILE A O 1
ATOM 753 N N . ALA A 1 100 ? 1.601 8.325 0.175 1.00 89.69 100 ALA A N 1
ATOM 754 C CA . ALA A 1 100 ? 2.697 8.842 -0.642 1.00 89.69 100 ALA A CA 1
ATOM 755 C C . ALA A 1 100 ? 3.317 7.752 -1.537 1.00 89.69 100 ALA A C 1
ATOM 757 O O . ALA A 1 100 ? 3.582 7.986 -2.718 1.00 89.69 100 ALA A O 1
ATOM 758 N N . LEU A 1 101 ? 3.495 6.538 -1.006 1.00 89.69 101 LEU A N 1
ATOM 759 C CA . LEU A 1 101 ? 3.974 5.381 -1.767 1.00 89.69 101 LEU A CA 1
ATOM 760 C C . LEU A 1 101 ? 2.975 4.940 -2.844 1.00 89.69 101 LEU A C 1
ATOM 762 O O . LEU A 1 101 ? 3.391 4.641 -3.965 1.00 89.69 101 LEU A O 1
ATOM 766 N N . GLY A 1 102 ? 1.673 4.952 -2.545 1.00 92.69 102 GLY A N 1
ATOM 767 C CA . GLY A 1 102 ? 0.619 4.667 -3.525 1.00 92.69 102 GLY A CA 1
ATOM 768 C C . GLY A 1 102 ? 0.631 5.659 -4.694 1.00 92.69 102 GLY A C 1
ATOM 769 O O . GLY A 1 102 ? 0.625 5.254 -5.859 1.00 92.69 102 GLY A O 1
ATOM 770 N N . LEU A 1 103 ? 0.757 6.959 -4.403 1.00 92.88 103 LEU A N 1
ATOM 771 C CA . LEU A 1 103 ? 0.901 8.007 -5.421 1.00 92.88 103 LEU A CA 1
ATOM 772 C C . LEU A 1 103 ? 2.189 7.840 -6.235 1.00 92.88 103 LEU A C 1
ATOM 774 O O . LEU A 1 103 ? 2.159 7.914 -7.464 1.00 92.88 103 LEU A O 1
ATOM 778 N N . GLY A 1 104 ? 3.313 7.559 -5.571 1.00 90.25 104 GLY A N 1
ATOM 779 C CA . GLY A 1 104 ? 4.586 7.275 -6.232 1.00 90.25 104 GLY A CA 1
ATOM 780 C C . GLY A 1 104 ? 4.483 6.096 -7.203 1.00 90.25 104 GLY A C 1
ATOM 781 O O . GLY A 1 104 ? 4.956 6.183 -8.339 1.00 90.25 104 GLY A O 1
ATOM 782 N N . ALA A 1 105 ? 3.794 5.024 -6.803 1.00 93.38 105 ALA A N 1
ATOM 783 C CA . ALA A 1 105 ? 3.524 3.876 -7.661 1.00 93.38 105 ALA A CA 1
ATOM 784 C C . ALA A 1 105 ? 2.655 4.246 -8.871 1.00 93.38 105 ALA A C 1
ATOM 786 O O . ALA A 1 105 ? 2.971 3.858 -9.999 1.00 93.38 105 ALA A O 1
ATOM 787 N N . ALA A 1 106 ? 1.596 5.032 -8.657 1.00 95.06 106 ALA A N 1
ATOM 788 C CA . ALA A 1 106 ? 0.695 5.485 -9.713 1.00 95.06 106 ALA A CA 1
ATOM 789 C C . ALA A 1 106 ? 1.415 6.352 -10.760 1.00 95.06 106 ALA A C 1
ATOM 791 O O . ALA A 1 106 ? 1.248 6.152 -11.970 1.00 95.06 106 ALA A O 1
ATOM 792 N N . ILE A 1 107 ? 2.267 7.274 -10.303 1.00 93.06 107 ILE A N 1
ATOM 793 C CA . ILE A 1 107 ? 3.105 8.119 -11.161 1.00 93.06 107 ILE A CA 1
ATOM 794 C C . ILE A 1 107 ? 4.096 7.252 -11.940 1.00 93.06 107 ILE A C 1
ATOM 796 O O . ILE A 1 107 ? 4.165 7.358 -13.166 1.00 93.06 107 ILE A O 1
ATOM 800 N N . ALA A 1 108 ? 4.826 6.359 -11.266 1.00 91.69 108 ALA A N 1
ATOM 801 C CA . ALA A 1 108 ? 5.800 5.479 -11.908 1.00 91.69 108 ALA A CA 1
ATOM 802 C C . ALA A 1 108 ? 5.148 4.589 -12.979 1.00 91.69 108 ALA A C 1
ATOM 804 O O . ALA A 1 108 ? 5.664 4.485 -14.096 1.00 91.69 108 ALA A O 1
ATOM 805 N N . LEU A 1 109 ? 3.975 4.013 -12.694 1.00 92.88 109 LEU A N 1
ATOM 806 C CA . LEU A 1 109 ? 3.243 3.202 -13.663 1.00 92.88 109 LEU A CA 1
ATOM 807 C C . LEU A 1 109 ? 2.759 4.047 -14.849 1.00 92.88 109 LEU A C 1
ATOM 809 O O . LEU A 1 109 ? 2.928 3.643 -15.999 1.00 92.88 109 LEU A O 1
ATOM 813 N N . SER A 1 110 ? 2.240 5.251 -14.606 1.00 91.75 110 SER A N 1
ATOM 814 C CA . SER A 1 110 ? 1.825 6.185 -15.665 1.00 91.75 110 SER A CA 1
ATOM 815 C C . SER A 1 110 ? 2.999 6.613 -16.552 1.00 91.75 110 SER A C 1
ATOM 817 O O . SER A 1 110 ? 2.872 6.689 -17.780 1.00 91.75 110 SER A O 1
ATOM 819 N N . MET A 1 111 ? 4.181 6.800 -15.959 1.00 90.25 111 MET A N 1
ATOM 820 C CA . MET A 1 111 ? 5.408 7.108 -16.689 1.00 90.25 111 MET A CA 1
ATOM 821 C C . MET A 1 111 ? 5.793 6.008 -17.681 1.00 90.25 111 MET A C 1
ATOM 823 O O . MET A 1 111 ? 6.297 6.326 -18.761 1.00 90.25 111 MET A O 1
ATOM 827 N N . THR A 1 112 ? 5.487 4.734 -17.403 1.00 92.25 112 THR A N 1
ATOM 828 C CA . THR A 1 112 ? 5.732 3.647 -18.369 1.00 92.25 112 THR A CA 1
ATOM 829 C C . THR A 1 112 ? 4.986 3.866 -19.693 1.00 92.25 112 THR A C 1
ATOM 831 O O . THR A 1 112 ? 5.548 3.595 -20.762 1.00 92.25 112 THR A O 1
ATOM 834 N N . LEU A 1 113 ? 3.763 4.419 -19.652 1.00 90.25 113 LEU A N 1
ATOM 835 C CA . LEU A 1 113 ? 2.998 4.795 -20.845 1.00 90.25 113 LEU A CA 1
ATOM 836 C C . LEU A 1 113 ? 3.520 6.070 -21.485 1.00 90.25 113 LEU A C 1
ATOM 838 O O . LEU A 1 113 ? 3.605 6.122 -22.713 1.00 90.25 113 LEU A O 1
ATOM 842 N N . ALA A 1 114 ? 3.846 7.085 -20.684 1.00 88.56 114 ALA A N 1
ATOM 843 C CA . ALA A 1 114 ? 4.343 8.360 -21.191 1.00 88.56 114 ALA A CA 1
ATOM 844 C C . ALA A 1 114 ? 5.630 8.156 -22.005 1.00 88.56 114 ALA A C 1
ATOM 846 O O . ALA A 1 114 ? 5.718 8.594 -23.154 1.00 88.56 114 ALA A O 1
ATOM 847 N N . VAL A 1 115 ? 6.574 7.375 -21.467 1.00 89.31 115 VAL A N 1
ATOM 848 C CA . VAL A 1 115 ? 7.818 6.977 -22.146 1.00 89.31 115 VAL A CA 1
ATOM 849 C C . VAL A 1 115 ? 7.520 6.200 -23.437 1.00 89.31 115 VAL A C 1
ATOM 851 O O . VAL A 1 115 ? 8.116 6.463 -24.484 1.00 89.31 115 VAL A O 1
ATOM 854 N N . ARG A 1 116 ? 6.539 5.286 -23.413 1.00 88.88 116 ARG A N 1
ATOM 855 C CA . ARG A 1 116 ? 6.134 4.508 -24.596 1.00 88.88 116 ARG A CA 1
ATOM 856 C C . ARG A 1 116 ? 5.414 5.340 -25.659 1.00 88.88 116 ARG A C 1
ATOM 858 O O . ARG A 1 116 ? 5.536 5.033 -26.843 1.00 88.88 116 ARG A O 1
ATOM 865 N N . ARG A 1 117 ? 4.644 6.365 -25.300 1.00 91.50 117 ARG A N 1
ATOM 866 C CA . ARG A 1 117 ? 3.896 7.186 -26.268 1.00 91.50 117 ARG A CA 1
ATOM 867 C C . ARG A 1 117 ? 4.732 8.337 -26.822 1.00 91.50 117 ARG A C 1
ATOM 869 O O . ARG A 1 117 ? 4.598 8.658 -28.000 1.00 91.50 117 ARG A O 1
ATOM 876 N N . SER A 1 118 ? 5.652 8.889 -26.035 1.00 92.25 118 SER A N 1
ATOM 877 C CA . SER A 1 118 ? 6.419 10.075 -26.414 1.00 92.25 118 SER A CA 1
ATOM 878 C C . SER A 1 118 ? 7.439 9.808 -27.529 1.00 92.25 118 SER A C 1
ATOM 880 O O . SER A 1 118 ? 8.485 9.187 -27.323 1.00 92.25 118 SER A O 1
ATOM 882 N N . ARG A 1 119 ? 7.147 10.314 -28.736 1.00 92.62 119 ARG A N 1
ATOM 883 C CA . ARG A 1 119 ? 8.092 10.312 -29.867 1.00 92.62 119 ARG A CA 1
ATOM 884 C C . ARG A 1 119 ? 9.284 11.230 -29.592 1.00 92.62 119 ARG A C 1
ATOM 886 O O . ARG A 1 119 ? 10.405 10.853 -29.908 1.00 92.62 119 ARG A O 1
ATOM 893 N N . SER A 1 120 ? 9.057 12.393 -28.979 1.00 92.56 120 SER A N 1
ATOM 894 C CA . SER A 1 120 ? 10.116 13.363 -28.671 1.00 92.56 120 SER A CA 1
ATOM 895 C C . SER A 1 120 ? 11.138 12.802 -27.683 1.00 92.56 120 SER A C 1
ATOM 897 O O . SER A 1 120 ? 12.337 12.947 -27.903 1.00 92.56 120 SER A O 1
ATOM 899 N N . LEU A 1 121 ? 10.686 12.094 -26.642 1.00 84.25 121 LEU A N 1
ATOM 900 C CA . LEU A 1 121 ? 11.575 11.479 -25.655 1.00 84.25 121 LEU A CA 1
ATOM 901 C C . LEU A 1 121 ? 12.422 10.361 -26.279 1.00 84.25 121 LEU A C 1
ATOM 903 O O . LEU A 1 121 ? 13.628 10.311 -26.051 1.00 84.25 121 LEU A O 1
ATOM 907 N N . ARG A 1 122 ? 11.820 9.536 -27.150 1.00 89.06 122 ARG A N 1
ATOM 908 C CA . ARG A 1 122 ? 12.548 8.519 -27.929 1.00 89.06 122 ARG A CA 1
ATOM 909 C C . ARG A 1 122 ? 13.618 9.110 -28.837 1.00 89.06 122 ARG A C 1
ATOM 911 O O . ARG A 1 122 ? 14.690 8.526 -28.949 1.00 89.06 122 ARG A O 1
ATOM 918 N N . LEU A 1 123 ? 13.320 10.237 -29.483 1.00 91.25 123 LEU A N 1
ATOM 919 C CA . LEU A 1 123 ? 14.266 10.924 -30.362 1.00 91.25 123 LEU A CA 1
ATOM 920 C C . LEU A 1 123 ? 15.412 11.569 -29.572 1.00 91.25 123 LEU A C 1
ATOM 922 O O . LEU A 1 123 ? 16.550 11.500 -30.015 1.00 91.25 123 LEU A O 1
ATOM 926 N N . ARG A 1 124 ? 15.129 12.157 -28.401 1.00 91.38 124 ARG A N 1
ATOM 927 C CA . ARG A 1 124 ? 16.140 12.838 -27.572 1.00 91.38 124 ARG A CA 1
ATOM 928 C C . ARG A 1 124 ? 17.068 11.881 -26.829 1.00 91.38 124 ARG A C 1
ATOM 930 O O . ARG A 1 124 ? 18.267 12.111 -26.786 1.00 91.38 124 ARG A O 1
ATOM 937 N N . VAL A 1 125 ? 16.512 10.845 -26.205 1.00 86.19 125 VAL A N 1
ATOM 938 C CA . VAL A 1 125 ? 17.250 9.960 -25.282 1.00 86.19 125 VAL A CA 1
ATOM 939 C C . VAL A 1 125 ? 17.736 8.688 -25.991 1.00 86.19 125 VAL A C 1
ATOM 941 O O . VAL A 1 125 ? 18.639 8.001 -25.523 1.00 86.19 125 VAL A O 1
ATOM 944 N N . GLY A 1 126 ? 17.158 8.375 -27.151 1.00 88.31 126 GLY A N 1
ATOM 945 C CA . GLY A 1 126 ? 17.474 7.195 -27.942 1.00 88.31 126 GLY A CA 1
ATOM 946 C C . GLY A 1 126 ? 16.691 5.941 -27.511 1.00 88.31 126 GLY A C 1
ATOM 947 O O . GLY A 1 126 ? 16.215 5.839 -26.370 1.00 88.31 126 GLY A O 1
ATOM 948 N N . PRO A 1 127 ? 16.549 4.942 -28.404 1.00 85.88 127 PRO A N 1
ATOM 949 C CA . PRO A 1 127 ? 15.799 3.713 -28.130 1.00 85.88 127 PRO A CA 1
ATOM 950 C C . PRO A 1 127 ? 16.268 2.897 -26.908 1.00 85.88 127 PRO A C 1
ATOM 952 O O . PRO A 1 127 ? 15.408 2.516 -26.109 1.00 85.88 127 PRO A O 1
ATOM 955 N N . PRO A 1 128 ? 17.578 2.626 -26.701 1.00 81.50 128 PRO A N 1
ATOM 956 C CA . PRO A 1 128 ? 18.013 1.768 -25.598 1.00 81.50 128 PRO A CA 1
ATOM 957 C C . PRO A 1 128 ? 17.781 2.421 -24.231 1.00 81.50 128 PRO A C 1
ATOM 959 O O . PRO A 1 128 ? 17.290 1.767 -23.313 1.00 81.50 128 PRO A O 1
ATOM 962 N N . ALA A 1 129 ? 18.041 3.723 -24.107 1.00 82.31 129 ALA A N 1
ATOM 963 C CA . ALA A 1 129 ? 17.800 4.452 -22.867 1.00 82.31 129 ALA A CA 1
ATOM 964 C C . ALA A 1 129 ? 16.298 4.603 -22.572 1.00 82.31 129 ALA A C 1
ATOM 966 O O . ALA A 1 129 ? 15.882 4.439 -21.428 1.00 82.31 129 ALA A O 1
ATOM 967 N N . THR A 1 130 ? 15.460 4.807 -23.597 1.00 85.12 130 THR A N 1
ATOM 968 C CA . THR A 1 130 ? 13.992 4.798 -23.444 1.00 85.12 130 THR A CA 1
ATOM 969 C C . THR A 1 130 ? 13.496 3.452 -22.900 1.00 85.12 130 THR A C 1
ATOM 971 O O . THR A 1 130 ? 12.65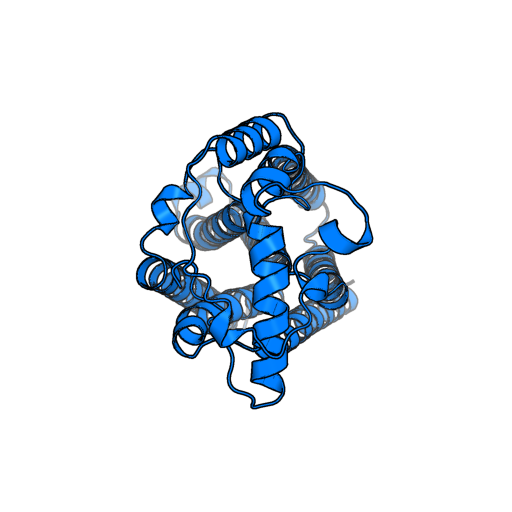8 3.415 -21.998 1.00 85.12 130 THR A O 1
ATOM 974 N N . LEU A 1 131 ? 14.022 2.337 -23.419 1.00 87.19 131 LEU A N 1
ATOM 975 C CA . LEU A 1 131 ? 13.682 1.000 -22.928 1.00 87.19 131 LEU A CA 1
ATOM 976 C C . LEU A 1 131 ? 14.140 0.798 -21.475 1.00 87.19 131 LEU A C 1
ATOM 978 O O . LEU A 1 131 ? 13.387 0.255 -20.666 1.00 87.19 131 LEU A O 1
ATOM 982 N N . GLY A 1 132 ? 15.342 1.275 -21.136 1.00 84.31 132 GLY A N 1
ATOM 983 C CA . GLY A 1 132 ? 15.858 1.281 -19.767 1.00 84.31 132 GLY A CA 1
ATOM 984 C C . GLY A 1 132 ? 14.942 2.043 -18.805 1.00 84.31 132 GLY A C 1
ATOM 985 O O . GLY A 1 132 ? 14.530 1.486 -17.790 1.00 84.31 132 GLY A O 1
ATOM 986 N N . LEU A 1 133 ? 14.546 3.269 -19.161 1.00 85.00 133 LEU A N 1
ATOM 987 C CA . LEU A 1 133 ? 13.627 4.096 -18.369 1.00 85.00 133 LEU A CA 1
ATOM 988 C C . LEU A 1 133 ? 12.264 3.426 -18.171 1.00 85.00 133 LEU A C 1
ATOM 990 O O . LEU A 1 133 ? 11.753 3.405 -17.056 1.00 85.00 133 LEU A O 1
ATOM 994 N N . HIS A 1 134 ? 11.694 2.836 -19.226 1.00 89.88 134 HIS A N 1
ATOM 995 C CA . HIS A 1 134 ? 10.432 2.099 -19.130 1.00 89.88 134 HIS A CA 1
ATOM 996 C C . HIS A 1 134 ? 10.531 0.936 -18.129 1.00 89.88 134 HIS A C 1
ATOM 998 O O . HIS A 1 134 ? 9.633 0.744 -17.309 1.00 89.88 134 HIS A O 1
ATOM 1004 N N . ARG A 1 135 ? 11.640 0.187 -18.159 1.00 87.12 135 ARG A N 1
ATOM 1005 C CA . ARG A 1 135 ? 11.873 -0.937 -17.245 1.00 87.12 135 ARG A CA 1
ATOM 1006 C C . ARG A 1 135 ? 12.059 -0.478 -15.799 1.00 87.12 135 ARG A C 1
ATOM 1008 O O . ARG A 1 135 ? 11.444 -1.059 -14.910 1.00 87.12 135 ARG A O 1
ATOM 1015 N N . ILE A 1 136 ? 12.870 0.559 -15.573 1.00 84.56 136 ILE A N 1
ATOM 1016 C CA . ILE A 1 136 ? 13.086 1.141 -14.239 1.00 84.56 136 ILE A CA 1
ATOM 1017 C C . ILE A 1 136 ? 11.753 1.631 -13.667 1.00 84.56 136 ILE A C 1
ATOM 1019 O O . ILE A 1 136 ? 11.415 1.277 -12.544 1.00 84.56 136 ILE A O 1
ATOM 1023 N N . ALA A 1 137 ? 10.958 2.360 -14.454 1.00 88.56 137 ALA A N 1
ATOM 1024 C CA . ALA A 1 137 ? 9.650 2.847 -14.028 1.00 88.56 137 ALA A CA 1
ATOM 1025 C C . ALA A 1 137 ? 8.696 1.702 -13.636 1.00 88.56 137 ALA A C 1
ATOM 1027 O O . ALA A 1 137 ? 8.050 1.782 -12.595 1.00 88.56 137 ALA A O 1
ATOM 1028 N N . GLY A 1 138 ? 8.651 0.608 -14.406 1.00 89.94 138 GLY A N 1
ATOM 1029 C CA . GLY A 1 138 ? 7.834 -0.564 -14.064 1.00 89.94 138 GLY A CA 1
ATOM 1030 C C . GLY A 1 138 ? 8.273 -1.260 -12.768 1.00 89.94 138 GLY A C 1
ATOM 1031 O O . GLY A 1 138 ? 7.432 -1.659 -11.965 1.00 89.94 138 GLY A O 1
ATOM 1032 N N . LEU A 1 139 ? 9.584 -1.364 -12.535 1.00 85.88 139 LEU A N 1
ATOM 1033 C CA . LEU A 1 139 ? 10.150 -1.933 -11.308 1.00 85.88 139 LEU A CA 1
ATOM 1034 C C . LEU A 1 139 ? 9.874 -1.054 -10.081 1.00 85.88 139 LEU A C 1
ATOM 1036 O O . LEU A 1 139 ? 9.432 -1.565 -9.053 1.00 85.88 139 LEU A O 1
ATOM 1040 N N . VAL A 1 140 ? 10.077 0.261 -10.204 1.00 84.44 140 VAL A N 1
ATOM 1041 C CA . VAL A 1 140 ? 9.760 1.241 -9.154 1.00 84.44 140 VAL A CA 1
ATOM 1042 C C . VAL A 1 140 ? 8.267 1.218 -8.832 1.00 84.44 140 VAL A C 1
ATOM 1044 O O . VAL A 1 140 ? 7.909 1.208 -7.659 1.00 84.44 140 VAL A O 1
ATOM 1047 N N . ALA A 1 141 ? 7.398 1.131 -9.846 1.00 90.00 141 ALA A N 1
ATOM 1048 C CA . ALA A 1 141 ? 5.957 1.016 -9.643 1.00 90.00 141 ALA A CA 1
ATOM 1049 C C . ALA A 1 141 ? 5.591 -0.227 -8.817 1.00 90.00 141 ALA A C 1
ATOM 1051 O O . ALA A 1 141 ? 4.838 -0.111 -7.856 1.00 90.00 141 ALA A O 1
ATOM 1052 N N . CYS A 1 142 ? 6.159 -1.396 -9.138 1.00 88.56 142 CYS A N 1
ATOM 1053 C CA . CYS A 1 142 ? 5.914 -2.625 -8.374 1.00 88.56 142 CYS A CA 1
ATOM 1054 C C . CYS A 1 142 ? 6.435 -2.524 -6.934 1.00 88.56 142 CYS A C 1
ATOM 1056 O O . CYS A 1 142 ? 5.755 -2.957 -6.008 1.00 88.56 142 CYS A O 1
ATOM 1058 N N . ALA A 1 143 ? 7.623 -1.942 -6.741 1.00 84.56 143 ALA A N 1
ATOM 1059 C CA . ALA A 1 143 ? 8.216 -1.759 -5.420 1.00 84.56 143 ALA A CA 1
ATOM 1060 C C . ALA A 1 143 ? 7.373 -0.829 -4.536 1.00 84.56 143 ALA A C 1
ATOM 1062 O O . ALA A 1 143 ? 7.015 -1.196 -3.418 1.00 84.56 143 ALA A O 1
ATOM 1063 N N . ALA A 1 144 ? 7.013 0.346 -5.056 1.00 87.00 144 ALA A N 1
ATOM 1064 C CA . ALA A 1 144 ? 6.210 1.328 -4.340 1.00 87.00 144 ALA A CA 1
ATOM 1065 C C . ALA A 1 144 ? 4.785 0.818 -4.067 1.00 87.00 144 ALA A C 1
ATOM 1067 O O . ALA A 1 144 ? 4.300 0.962 -2.948 1.00 87.00 144 ALA A O 1
ATOM 1068 N N . ALA A 1 145 ? 4.141 0.154 -5.038 1.00 89.12 145 ALA A N 1
ATOM 1069 C CA . ALA A 1 145 ? 2.815 -0.442 -4.850 1.00 89.12 145 ALA A CA 1
ATOM 1070 C C . ALA A 1 145 ? 2.841 -1.576 -3.818 1.00 89.12 145 ALA A C 1
ATOM 1072 O O . ALA A 1 145 ? 1.950 -1.665 -2.979 1.00 89.12 145 ALA A O 1
ATOM 1073 N N . GLY A 1 146 ? 3.880 -2.416 -3.843 1.00 85.56 146 GLY A N 1
ATOM 1074 C CA . GLY A 1 146 ? 4.085 -3.435 -2.822 1.00 85.56 146 GLY A CA 1
ATOM 1075 C C . GLY A 1 146 ? 4.213 -2.821 -1.427 1.00 85.56 146 GLY A C 1
ATOM 1076 O O . GLY A 1 146 ? 3.505 -3.231 -0.510 1.00 85.56 146 GLY A O 1
ATOM 1077 N N . ALA A 1 147 ? 5.071 -1.810 -1.268 1.00 84.31 147 ALA A N 1
ATOM 1078 C CA . ALA A 1 147 ? 5.252 -1.122 0.009 1.00 84.31 147 ALA A CA 1
ATOM 1079 C C . ALA A 1 147 ? 3.957 -0.447 0.496 1.00 84.31 147 ALA A C 1
ATOM 1081 O O . ALA A 1 147 ? 3.607 -0.581 1.665 1.00 84.31 147 ALA A O 1
ATOM 1082 N N . HIS A 1 148 ? 3.217 0.208 -0.403 1.00 90.19 148 HIS A N 1
ATOM 1083 C CA . HIS A 1 148 ? 1.894 0.765 -0.123 1.00 90.19 148 HIS A CA 1
ATOM 1084 C C . HIS A 1 148 ? 0.940 -0.302 0.436 1.00 90.19 148 HIS A C 1
ATOM 1086 O O . HIS A 1 148 ? 0.427 -0.143 1.539 1.00 90.19 148 HIS A O 1
ATOM 1092 N N . VAL A 1 149 ? 0.770 -1.424 -0.274 1.00 86.38 149 VAL A N 1
ATOM 1093 C CA . VAL A 1 149 ? -0.099 -2.530 0.158 1.00 86.38 149 VAL A CA 1
ATOM 1094 C C . VAL A 1 149 ? 0.335 -3.090 1.514 1.00 86.38 149 VAL A C 1
ATOM 1096 O O . VAL A 1 149 ? -0.500 -3.312 2.387 1.00 86.38 149 VAL A O 1
ATOM 1099 N N . ALA A 1 150 ? 1.638 -3.292 1.709 1.00 82.12 150 ALA A N 1
ATOM 1100 C CA . ALA A 1 150 ? 2.183 -3.844 2.943 1.00 82.12 150 ALA A CA 1
ATOM 1101 C C . ALA A 1 150 ? 1.926 -2.940 4.162 1.00 82.12 150 ALA A C 1
ATOM 1103 O O . ALA A 1 150 ? 1.655 -3.445 5.250 1.00 82.12 150 ALA A O 1
ATOM 1104 N N . LEU A 1 151 ? 1.997 -1.617 3.982 1.00 81.56 151 LEU A N 1
ATOM 1105 C CA . LEU A 1 151 ? 1.725 -0.650 5.045 1.00 81.56 151 LEU A CA 1
ATOM 1106 C C . LEU A 1 151 ? 0.228 -0.507 5.334 1.00 81.56 151 LEU A C 1
ATOM 1108 O O . LEU A 1 151 ? -0.147 -0.482 6.505 1.00 81.56 151 LEU A O 1
ATOM 1112 N N . VAL A 1 152 ? -0.616 -0.455 4.296 1.00 82.62 152 VAL A N 1
ATOM 1113 C CA . VAL A 1 152 ? -2.080 -0.348 4.444 1.00 82.62 152 VAL A CA 1
ATOM 1114 C C . VAL A 1 152 ? -2.663 -1.577 5.142 1.00 82.62 152 VAL A C 1
ATOM 1116 O O . VAL A 1 152 ? -3.570 -1.442 5.953 1.00 82.62 152 VAL A O 1
ATOM 1119 N N . ALA A 1 153 ? -2.114 -2.769 4.899 1.00 75.94 153 ALA A N 1
ATOM 1120 C CA . ALA A 1 153 ? -2.597 -4.017 5.496 1.00 75.94 153 ALA A CA 1
ATOM 1121 C C . ALA A 1 153 ? -2.437 -4.114 7.030 1.00 75.94 153 ALA A C 1
ATOM 1123 O O . ALA A 1 153 ? -2.788 -5.144 7.609 1.00 75.94 153 ALA A O 1
ATOM 1124 N N . GLY A 1 154 ? -1.843 -3.112 7.694 1.00 69.00 154 GLY A N 1
ATOM 1125 C CA . GLY A 1 154 ? -1.680 -3.099 9.154 1.00 69.00 154 GLY A CA 1
ATOM 1126 C C . GLY A 1 154 ? -0.676 -4.125 9.701 1.00 69.00 154 GLY A C 1
ATOM 1127 O O . GLY A 1 154 ? -0.525 -4.245 10.910 1.00 69.00 154 GLY A O 1
ATOM 1128 N N . SER A 1 155 ? 0.063 -4.801 8.815 1.00 56.41 155 SER A N 1
ATOM 1129 C CA . SER A 1 155 ? 1.173 -5.736 9.061 1.00 56.41 155 SER A CA 1
ATOM 1130 C C . SER A 1 155 ? 0.877 -7.008 9.872 1.00 56.41 155 SER A C 1
ATOM 1132 O O . SER A 1 155 ? 0.922 -7.019 11.095 1.00 56.41 155 SER A O 1
ATOM 1134 N N . THR A 1 156 ? 0.834 -8.144 9.172 1.00 61.06 156 THR A N 1
ATOM 1135 C CA . THR A 1 156 ? 1.589 -9.320 9.630 1.00 61.06 156 THR A CA 1
ATOM 1136 C C . THR A 1 156 ? 2.991 -9.225 9.028 1.00 61.06 156 THR A C 1
ATOM 1138 O O . THR A 1 156 ? 3.140 -8.881 7.850 1.00 61.06 156 THR A O 1
ATOM 1141 N N . PHE A 1 157 ? 4.032 -9.524 9.812 1.00 71.88 157 PHE A N 1
ATOM 1142 C CA . PHE A 1 157 ? 5.426 -9.576 9.338 1.00 71.88 157 PHE A CA 1
ATOM 1143 C C . PHE A 1 157 ? 5.547 -10.372 8.024 1.00 71.88 157 PHE A C 1
ATOM 1145 O O . PHE A 1 157 ? 6.226 -9.953 7.090 1.00 71.88 157 PHE A O 1
ATOM 1152 N N . THR A 1 158 ? 4.769 -11.450 7.906 1.00 70.31 158 THR A N 1
ATOM 1153 C CA . THR A 1 158 ? 4.674 -12.323 6.733 1.00 70.31 158 THR A CA 1
ATOM 1154 C C . THR A 1 158 ? 4.321 -11.590 5.434 1.00 70.31 158 THR A C 1
ATOM 1156 O O . THR A 1 158 ? 4.997 -11.802 4.427 1.00 70.31 158 THR A O 1
ATOM 1159 N N . ILE A 1 159 ? 3.304 -10.716 5.423 1.00 69.38 159 ILE A N 1
ATOM 1160 C CA . ILE A 1 159 ? 2.902 -9.984 4.205 1.00 69.38 159 ILE A CA 1
ATOM 1161 C C . ILE A 1 159 ? 4.025 -9.037 3.771 1.00 69.38 159 ILE A C 1
ATOM 1163 O O . ILE A 1 159 ? 4.401 -9.022 2.598 1.00 69.38 159 ILE A O 1
ATOM 1167 N N . VAL A 1 160 ? 4.613 -8.303 4.722 1.00 73.50 160 VAL A N 1
ATOM 1168 C CA . VAL A 1 160 ? 5.725 -7.378 4.456 1.00 73.50 160 VAL A CA 1
ATOM 1169 C C . VAL A 1 160 ? 6.924 -8.133 3.875 1.00 73.50 160 VAL A C 1
ATOM 1171 O O . VAL A 1 160 ? 7.464 -7.731 2.843 1.00 73.50 160 VAL A O 1
ATOM 1174 N N . SER A 1 161 ? 7.313 -9.256 4.486 1.00 74.75 161 SER A N 1
ATOM 1175 C CA . SER A 1 161 ? 8.437 -10.075 4.024 1.00 74.75 161 SER A CA 1
ATOM 1176 C C . SER A 1 161 ? 8.201 -10.666 2.634 1.00 74.75 161 SER A C 1
ATOM 1178 O O . SER A 1 161 ? 9.112 -10.634 1.806 1.00 74.75 161 SER A O 1
ATOM 1180 N N . LEU A 1 162 ? 6.996 -11.170 2.342 1.00 71.81 162 LEU A N 1
ATOM 1181 C CA . LEU A 1 162 ? 6.664 -11.744 1.033 1.00 71.81 162 LEU A CA 1
ATOM 1182 C C . LEU A 1 162 ? 6.688 -10.692 -0.078 1.00 71.81 162 LEU A C 1
ATOM 1184 O O . LEU A 1 162 ? 7.258 -10.941 -1.142 1.00 71.81 162 LEU A O 1
ATOM 1188 N N . VAL A 1 163 ? 6.132 -9.505 0.176 1.00 71.81 163 VAL A N 1
ATOM 1189 C CA . VAL A 1 163 ? 6.182 -8.391 -0.776 1.00 71.81 163 VAL A CA 1
ATOM 1190 C C . VAL A 1 163 ? 7.622 -7.936 -1.003 1.00 71.81 163 VAL A C 1
ATOM 1192 O O . VAL A 1 163 ? 8.054 -7.839 -2.152 1.00 71.81 163 VAL A O 1
ATOM 1195 N N . ALA A 1 164 ? 8.384 -7.697 0.068 1.00 76.38 164 ALA A N 1
ATOM 1196 C CA . ALA A 1 164 ? 9.770 -7.246 -0.029 1.00 76.38 164 ALA A CA 1
ATOM 1197 C C . ALA A 1 164 ? 10.644 -8.260 -0.783 1.00 76.38 164 ALA A C 1
ATOM 1199 O O . ALA A 1 164 ? 11.392 -7.887 -1.688 1.00 76.38 164 ALA A O 1
ATOM 1200 N N . CYS A 1 165 ? 10.496 -9.551 -0.469 1.00 75.12 165 CYS A N 1
ATOM 1201 C CA . CYS A 1 165 ? 11.177 -10.636 -1.166 1.00 75.12 165 CYS A CA 1
ATOM 1202 C C . CYS A 1 165 ? 10.780 -10.683 -2.648 1.00 75.12 165 CYS A C 1
ATOM 1204 O O . CYS A 1 165 ? 11.649 -10.716 -3.520 1.00 75.12 165 CYS A O 1
ATOM 1206 N N . GLY A 1 166 ? 9.479 -10.612 -2.950 1.00 70.44 166 GLY A N 1
ATOM 1207 C CA . GLY A 1 166 ? 8.968 -10.636 -4.317 1.00 70.44 166 GLY A CA 1
ATOM 1208 C C . GLY A 1 166 ? 9.510 -9.492 -5.173 1.00 70.44 166 GLY A C 1
ATOM 1209 O O . GLY A 1 166 ? 10.019 -9.718 -6.273 1.00 70.44 166 GLY A O 1
ATOM 1210 N N . VAL A 1 167 ? 9.487 -8.272 -4.633 1.00 72.06 167 VAL A N 1
ATOM 1211 C CA . VAL A 1 167 ? 10.059 -7.081 -5.271 1.00 72.06 167 VAL A CA 1
ATOM 1212 C C . VAL A 1 167 ? 11.561 -7.250 -5.477 1.00 72.06 167 VAL A C 1
ATOM 1214 O O . VAL A 1 167 ? 12.036 -7.055 -6.593 1.00 72.06 167 VAL A O 1
ATOM 1217 N N . ALA A 1 168 ? 12.314 -7.675 -4.460 1.00 77.56 168 ALA A N 1
ATOM 1218 C CA . ALA A 1 168 ? 13.757 -7.882 -4.578 1.00 77.56 168 ALA A CA 1
ATOM 1219 C C . ALA A 1 168 ? 14.105 -8.890 -5.686 1.00 77.56 168 ALA A C 1
ATOM 1221 O O . ALA A 1 168 ? 14.980 -8.632 -6.515 1.00 77.56 168 ALA A O 1
ATOM 1222 N N . MET A 1 169 ? 13.374 -10.004 -5.774 1.00 73.19 169 MET A N 1
ATOM 1223 C CA . MET A 1 169 ? 13.565 -10.996 -6.834 1.00 73.19 169 MET A CA 1
ATOM 1224 C C . MET A 1 169 ? 13.230 -10.440 -8.224 1.00 73.19 169 MET A C 1
ATOM 1226 O O . MET A 1 169 ? 13.949 -10.730 -9.184 1.00 73.19 169 MET A O 1
ATOM 1230 N N . LEU A 1 170 ? 12.189 -9.606 -8.344 1.00 74.06 170 LEU A N 1
ATOM 1231 C CA . LEU A 1 170 ? 11.861 -8.907 -9.590 1.00 74.06 170 LEU A CA 1
ATOM 1232 C C . LEU A 1 170 ? 12.938 -7.892 -9.983 1.00 74.06 170 LEU A C 1
ATOM 1234 O O . LEU A 1 170 ? 13.236 -7.780 -11.168 1.00 74.06 170 LEU A O 1
ATOM 1238 N N . LEU A 1 171 ? 13.557 -7.195 -9.027 1.00 71.06 171 LEU A N 1
ATOM 1239 C CA . LEU A 1 171 ? 14.673 -6.277 -9.285 1.00 71.06 171 LEU A CA 1
ATOM 1240 C C . LEU A 1 171 ? 15.914 -7.035 -9.778 1.00 71.06 171 LEU A C 1
ATOM 1242 O O . LEU A 1 171 ? 16.512 -6.654 -10.784 1.00 71.06 171 LEU A O 1
ATOM 1246 N N . VAL A 1 172 ? 16.258 -8.149 -9.124 1.00 77.19 172 VAL A N 1
ATOM 1247 C CA . VAL A 1 172 ? 17.407 -8.996 -9.485 1.00 77.19 172 VAL A CA 1
ATOM 1248 C C . VAL A 1 172 ? 17.206 -9.658 -10.852 1.00 77.19 172 VAL A C 1
ATOM 1250 O O . VAL A 1 172 ? 18.096 -9.620 -11.702 1.00 77.19 172 VAL A O 1
ATOM 1253 N N . ALA A 1 173 ? 16.026 -10.226 -11.117 1.00 69.38 173 ALA A N 1
ATOM 1254 C CA . ALA A 1 173 ? 15.676 -10.766 -12.435 1.00 69.38 173 ALA A CA 1
ATOM 1255 C C . ALA A 1 173 ? 15.514 -9.655 -13.492 1.00 69.38 173 ALA A C 1
ATOM 1257 O O . ALA A 1 173 ? 15.758 -9.848 -14.685 1.00 69.38 173 ALA A O 1
ATOM 1258 N N . GLY A 1 174 ? 15.121 -8.470 -13.036 1.00 65.88 174 GLY A N 1
ATOM 1259 C CA . GLY A 1 174 ? 14.965 -7.230 -13.775 1.00 65.88 174 GLY A CA 1
ATOM 1260 C C . GLY A 1 174 ? 16.274 -6.609 -14.258 1.00 65.88 174 GLY A C 1
ATOM 1261 O O . GLY A 1 174 ? 16.224 -5.594 -14.946 1.00 65.88 174 GLY A O 1
ATOM 1262 N N . ASN A 1 175 ? 17.433 -7.194 -13.962 1.00 69.06 175 ASN A N 1
ATOM 1263 C CA . ASN A 1 175 ? 18.717 -6.611 -14.328 1.00 69.06 175 ASN A CA 1
ATOM 1264 C C . ASN A 1 175 ? 18.929 -6.657 -15.862 1.00 69.06 175 ASN A C 1
ATOM 1266 O O . ASN A 1 175 ? 18.943 -7.741 -16.458 1.00 69.06 175 ASN A O 1
ATOM 1270 N N . PRO A 1 176 ? 19.011 -5.515 -16.571 1.00 55.50 176 PRO A N 1
ATOM 1271 C CA . PRO A 1 176 ? 19.552 -5.477 -17.926 1.00 55.50 176 PRO A CA 1
ATOM 1272 C C . PRO A 1 176 ? 21.081 -5.595 -17.847 1.00 55.50 176 PRO A C 1
ATOM 1274 O O . PRO A 1 176 ? 21.654 -5.550 -16.768 1.00 55.50 176 PRO A O 1
ATOM 1277 N N . ALA A 1 177 ? 21.760 -5.747 -18.980 1.00 63.34 177 ALA A N 1
ATOM 1278 C CA . ALA A 1 177 ? 23.220 -5.646 -19.026 1.00 63.34 177 ALA A CA 1
ATOM 1279 C C . ALA A 1 177 ? 23.740 -4.423 -18.227 1.00 63.34 177 ALA A C 1
ATOM 1281 O O . ALA A 1 177 ? 23.067 -3.392 -18.186 1.00 63.34 177 ALA A O 1
ATOM 1282 N N . GLU A 1 178 ? 24.930 -4.557 -17.630 1.00 57.69 178 GLU A N 1
ATOM 1283 C CA . GLU A 1 178 ? 25.562 -3.762 -16.548 1.00 57.69 178 GLU A CA 1
ATOM 1284 C C . GLU A 1 178 ? 25.355 -2.230 -16.545 1.00 57.69 178 GLU A C 1
ATOM 1286 O O . GLU A 1 178 ? 25.450 -1.592 -15.499 1.00 57.69 178 GLU A O 1
ATOM 1291 N N . ARG A 1 179 ? 25.019 -1.610 -17.680 1.00 69.81 179 ARG A N 1
ATOM 1292 C CA . ARG A 1 179 ? 24.990 -0.151 -17.871 1.00 69.81 179 ARG A CA 1
ATOM 1293 C C . ARG A 1 179 ? 23.873 0.603 -17.139 1.00 69.81 179 ARG A C 1
ATOM 1295 O O . ARG A 1 179 ? 23.998 1.810 -16.968 1.00 69.81 179 ARG A O 1
ATOM 1302 N N . HIS A 1 180 ? 22.788 -0.049 -16.717 1.00 70.94 180 HIS A N 1
ATOM 1303 C CA . HIS A 1 180 ? 21.659 0.643 -16.059 1.00 70.94 180 HIS A CA 1
ATOM 1304 C C . HIS A 1 180 ? 21.485 0.300 -14.576 1.00 70.94 180 HIS A C 1
ATOM 1306 O O . HIS A 1 180 ? 20.628 0.888 -13.915 1.00 70.94 180 HIS A O 1
ATOM 1312 N N . LEU A 1 181 ? 22.296 -0.618 -14.046 1.00 74.88 181 LEU A N 1
ATOM 1313 C CA . LEU A 1 181 ? 22.252 -0.994 -12.637 1.00 74.88 181 LEU A CA 1
ATOM 1314 C C . LEU A 1 181 ? 22.515 0.203 -11.699 1.00 74.88 181 LEU A C 1
ATOM 1316 O O . LEU A 1 181 ? 21.731 0.374 -10.766 1.00 74.88 181 LEU A O 1
ATOM 1320 N N . PRO A 1 182 ? 23.501 1.091 -11.958 1.00 79.06 182 PRO A N 1
ATOM 1321 C CA . PRO A 1 182 ? 23.720 2.258 -11.103 1.00 79.06 182 PRO A CA 1
ATOM 1322 C C . PRO A 1 182 ? 22.507 3.190 -11.067 1.00 79.06 182 PRO A C 1
ATOM 1324 O O . PRO A 1 182 ? 22.105 3.630 -9.998 1.00 79.06 182 PRO A O 1
ATOM 1327 N N . ALA A 1 183 ? 21.871 3.439 -12.216 1.00 74.25 183 ALA A N 1
ATOM 1328 C CA . ALA A 1 183 ? 20.692 4.299 -12.289 1.00 74.25 183 ALA A CA 1
ATOM 1329 C C . ALA A 1 183 ? 19.508 3.715 -11.504 1.00 74.25 183 ALA A C 1
ATOM 1331 O O . ALA A 1 183 ? 18.813 4.454 -10.808 1.00 74.25 183 ALA A O 1
ATOM 1332 N N . LEU A 1 184 ? 19.294 2.396 -11.571 1.00 74.69 184 LEU A N 1
ATOM 1333 C CA . LEU A 1 184 ? 18.266 1.725 -10.776 1.00 74.69 184 LEU A CA 1
ATOM 1334 C C . LEU A 1 184 ? 18.575 1.811 -9.274 1.00 74.69 184 LEU A C 1
ATOM 1336 O O . LEU A 1 184 ? 17.689 2.181 -8.510 1.00 74.69 184 LEU A O 1
ATOM 1340 N N . ILE A 1 185 ? 19.814 1.520 -8.861 1.00 76.81 185 ILE A N 1
ATOM 1341 C CA . ILE A 1 185 ? 20.243 1.606 -7.454 1.00 76.81 185 ILE A CA 1
ATOM 1342 C C . ILE A 1 185 ? 20.070 3.030 -6.928 1.00 76.81 185 ILE A C 1
ATOM 1344 O O . ILE A 1 185 ? 19.495 3.208 -5.862 1.00 76.81 185 ILE A O 1
ATOM 1348 N N . VAL A 1 186 ? 20.500 4.042 -7.684 1.00 79.75 186 VAL A N 1
ATOM 1349 C CA . VAL A 1 186 ? 20.318 5.453 -7.319 1.00 79.75 186 VAL A CA 1
ATOM 1350 C C . VAL A 1 186 ? 18.835 5.799 -7.224 1.00 79.75 186 VAL A C 1
ATOM 1352 O O . VAL A 1 186 ? 18.422 6.393 -6.238 1.00 79.75 186 VAL A O 1
ATOM 1355 N N . THR A 1 187 ? 18.009 5.391 -8.192 1.00 75.88 187 THR A N 1
ATOM 1356 C CA . THR A 1 187 ? 16.563 5.685 -8.173 1.00 75.88 187 THR A CA 1
ATOM 1357 C C . THR A 1 187 ? 15.876 5.056 -6.962 1.00 75.88 187 THR A C 1
ATOM 1359 O O . THR A 1 187 ? 15.114 5.725 -6.269 1.00 75.88 187 THR A O 1
ATOM 1362 N N . LEU A 1 188 ? 16.161 3.783 -6.679 1.00 75.00 188 LEU A N 1
ATOM 1363 C CA . LEU A 1 188 ? 15.612 3.086 -5.517 1.00 75.00 188 LEU A CA 1
ATOM 1364 C C . LEU A 1 188 ? 16.163 3.659 -4.211 1.00 75.00 188 LEU A C 1
ATOM 1366 O O . LEU A 1 188 ? 15.403 3.843 -3.271 1.00 75.00 188 LEU A O 1
ATOM 1370 N N . GLY A 1 189 ? 17.455 3.979 -4.156 1.00 74.25 189 GLY A N 1
ATOM 1371 C CA . GLY A 1 189 ? 18.091 4.604 -3.001 1.00 74.25 189 GLY A CA 1
ATOM 1372 C C . GLY A 1 189 ? 17.489 5.970 -2.686 1.00 74.25 189 GLY A C 1
ATOM 1373 O O . GLY A 1 189 ? 17.147 6.228 -1.537 1.00 74.25 189 GLY A O 1
ATOM 1374 N N . LEU A 1 190 ? 17.273 6.810 -3.702 1.00 77.12 190 LEU A N 1
ATOM 1375 C CA . LEU A 1 190 ? 16.587 8.096 -3.562 1.00 77.12 190 LEU A CA 1
ATOM 1376 C C . LEU A 1 190 ? 15.127 7.917 -3.143 1.00 77.12 190 LEU A C 1
ATOM 1378 O O . LEU A 1 190 ? 14.667 8.630 -2.259 1.00 77.12 190 LEU A O 1
ATOM 1382 N N . GLY A 1 191 ? 14.407 6.956 -3.729 1.00 74.31 191 GLY A N 1
ATOM 1383 C CA . GLY A 1 191 ? 13.023 6.655 -3.353 1.00 74.31 191 GLY A CA 1
ATOM 1384 C C . GLY A 1 191 ? 12.900 6.190 -1.901 1.00 74.31 191 GLY A C 1
ATOM 1385 O O . GLY A 1 191 ? 12.093 6.727 -1.145 1.00 74.31 191 GLY A O 1
ATOM 1386 N N . THR A 1 192 ? 13.745 5.248 -1.483 1.00 74.06 192 THR A N 1
ATOM 1387 C CA . THR A 1 192 ? 13.818 4.767 -0.097 1.00 74.06 192 THR A CA 1
ATOM 1388 C C . THR A 1 192 ? 14.256 5.877 0.853 1.00 74.06 192 THR A C 1
ATOM 1390 O O . THR A 1 192 ? 13.665 6.032 1.915 1.00 74.06 192 THR A O 1
ATOM 1393 N N . GLY A 1 193 ? 15.249 6.684 0.471 1.00 72.44 193 GLY A N 1
ATOM 1394 C CA . GLY A 1 193 ? 15.702 7.837 1.248 1.00 72.44 193 GLY A CA 1
ATOM 1395 C C . GLY A 1 193 ? 14.602 8.883 1.428 1.00 72.44 193 GLY A C 1
ATOM 1396 O O . GLY A 1 193 ? 14.403 9.370 2.536 1.00 72.44 193 GLY A O 1
ATOM 1397 N N . ALA A 1 194 ? 13.830 9.173 0.378 1.00 77.62 194 ALA A N 1
ATOM 1398 C CA . ALA A 1 194 ? 12.672 10.058 0.448 1.00 77.62 194 ALA A CA 1
ATOM 1399 C C . ALA A 1 194 ? 11.570 9.482 1.350 1.00 77.62 194 ALA A C 1
ATOM 1401 O O . ALA A 1 194 ? 11.057 10.194 2.208 1.00 77.62 194 ALA A O 1
ATOM 1402 N N . ALA A 1 195 ? 11.247 8.191 1.224 1.00 74.38 195 ALA A N 1
ATOM 1403 C CA . ALA A 1 195 ? 10.278 7.530 2.097 1.00 74.38 195 ALA A CA 1
ATOM 1404 C C . ALA A 1 195 ? 10.727 7.548 3.569 1.00 74.38 195 ALA A C 1
ATOM 1406 O O . ALA A 1 195 ? 9.934 7.870 4.451 1.00 74.38 195 ALA A O 1
ATOM 1407 N N . ALA A 1 196 ? 12.008 7.284 3.841 1.00 74.88 196 ALA A N 1
ATOM 1408 C CA . ALA A 1 196 ? 12.581 7.372 5.181 1.00 74.88 196 ALA A CA 1
ATOM 1409 C C . ALA A 1 196 ? 12.561 8.812 5.721 1.00 74.88 196 ALA A C 1
ATOM 1411 O O . ALA A 1 196 ? 12.209 9.027 6.878 1.00 74.88 196 ALA A O 1
ATOM 1412 N N . ALA A 1 197 ? 12.868 9.810 4.887 1.00 76.38 197 ALA A N 1
ATOM 1413 C CA . ALA A 1 197 ? 12.779 11.220 5.260 1.00 76.38 197 ALA A CA 1
ATOM 1414 C C . ALA A 1 197 ? 11.333 11.655 5.562 1.00 76.38 197 ALA A C 1
ATOM 1416 O O . ALA A 1 197 ? 11.111 12.442 6.481 1.00 76.38 197 ALA A O 1
ATOM 1417 N N . LEU A 1 198 ? 10.344 11.118 4.845 1.00 75.81 198 LEU A N 1
ATOM 1418 C CA . LEU A 1 198 ? 8.922 11.341 5.130 1.00 75.81 198 LEU A CA 1
ATOM 1419 C C . LEU A 1 198 ? 8.455 10.622 6.405 1.00 75.81 198 LEU A C 1
ATOM 1421 O O . LEU A 1 198 ? 7.592 11.139 7.112 1.00 75.81 198 LEU A O 1
ATOM 1425 N N . ALA A 1 199 ? 9.036 9.460 6.717 1.00 75.44 199 ALA A N 1
ATOM 1426 C CA . ALA A 1 199 ? 8.679 8.662 7.888 1.00 75.44 199 ALA A CA 1
ATOM 1427 C C . ALA A 1 199 ? 9.356 9.132 9.189 1.00 75.44 199 ALA A C 1
ATOM 1429 O O . ALA A 1 199 ? 8.757 9.034 10.258 1.00 75.44 199 ALA A O 1
ATOM 1430 N N . ALA A 1 200 ? 10.593 9.634 9.110 1.00 79.81 200 ALA A N 1
ATOM 1431 C CA . ALA A 1 200 ? 11.436 9.923 10.276 1.00 79.81 200 ALA A CA 1
ATOM 1432 C C . ALA A 1 200 ? 12.154 11.287 10.240 1.00 79.81 200 ALA A C 1
ATOM 1434 O O . ALA A 1 200 ? 12.792 11.665 11.221 1.00 79.81 200 ALA A O 1
ATOM 1435 N N . GLY A 1 201 ? 12.079 12.034 9.136 1.00 83.06 201 GLY A N 1
ATOM 1436 C CA . GLY A 1 201 ? 12.748 13.330 8.987 1.00 83.06 201 GLY A CA 1
ATOM 1437 C C . GLY A 1 201 ? 11.950 14.522 9.540 1.00 83.06 201 GLY A C 1
ATOM 1438 O O . GLY A 1 201 ? 10.892 14.351 10.147 1.00 83.06 201 GLY A O 1
ATOM 1439 N N . PRO A 1 202 ? 12.415 15.764 9.297 1.00 84.31 202 PRO A N 1
ATOM 1440 C CA . PRO A 1 202 ? 11.733 16.978 9.758 1.00 84.31 202 PRO A CA 1
ATOM 1441 C C . PRO A 1 202 ? 10.282 17.080 9.273 1.00 84.31 202 PRO A C 1
ATOM 1443 O O . PRO A 1 202 ? 9.409 17.489 10.031 1.00 84.31 202 PRO A O 1
ATOM 1446 N N . LEU A 1 203 ? 10.007 16.624 8.045 1.00 80.50 203 LEU A N 1
ATOM 1447 C CA . LEU A 1 203 ? 8.648 16.563 7.500 1.00 80.50 203 LEU A CA 1
ATOM 1448 C C . LEU A 1 203 ? 7.745 15.621 8.306 1.00 80.50 203 LEU A C 1
ATOM 1450 O O . LEU A 1 203 ? 6.587 15.953 8.555 1.00 80.50 203 LEU A O 1
ATOM 1454 N N . ALA A 1 204 ? 8.281 14.490 8.777 1.00 83.25 204 ALA A N 1
ATOM 1455 C CA . ALA A 1 204 ? 7.558 13.590 9.668 1.00 83.25 204 ALA A CA 1
ATOM 1456 C C . ALA A 1 204 ? 7.187 14.300 10.974 1.00 83.25 204 ALA A C 1
ATOM 1458 O O . ALA A 1 204 ? 6.050 14.205 11.423 1.00 83.25 204 ALA A O 1
ATOM 1459 N N . GLN A 1 205 ? 8.116 15.064 11.555 1.00 85.75 205 GLN A N 1
ATOM 1460 C CA . GLN A 1 205 ? 7.859 15.812 12.786 1.00 85.75 205 GLN A CA 1
ATOM 1461 C C . GLN A 1 205 ? 6.814 16.913 12.591 1.00 85.75 205 GLN A C 1
ATOM 1463 O O . GLN A 1 205 ? 5.910 17.033 13.415 1.00 85.75 205 GLN A O 1
ATOM 1468 N N . THR A 1 206 ? 6.876 17.669 11.490 1.00 85.19 206 THR A N 1
ATOM 1469 C CA . THR A 1 206 ? 5.852 18.668 11.147 1.00 85.19 206 THR A CA 1
ATOM 1470 C C . THR A 1 206 ? 4.475 18.024 10.988 1.00 85.19 206 THR A C 1
ATOM 1472 O O . THR A 1 206 ? 3.499 18.515 11.553 1.00 85.19 206 THR A O 1
ATOM 1475 N N . ARG A 1 207 ? 4.390 16.887 10.287 1.00 84.19 207 ARG A N 1
ATOM 1476 C CA . ARG A 1 207 ? 3.150 16.115 10.137 1.00 84.19 207 ARG A CA 1
ATOM 1477 C C . ARG A 1 207 ? 2.603 15.628 11.476 1.00 84.19 207 ARG A C 1
ATOM 1479 O O . ARG A 1 207 ? 1.436 15.858 11.777 1.00 84.19 207 ARG A O 1
ATOM 1486 N N . LEU A 1 208 ? 3.436 14.976 12.287 1.00 86.94 208 LEU A N 1
ATOM 1487 C CA . LEU A 1 208 ? 3.033 14.440 13.589 1.00 86.94 208 LEU A CA 1
ATOM 1488 C C . LEU A 1 208 ? 2.621 15.565 14.548 1.00 86.94 208 LEU A C 1
ATOM 1490 O O . LEU A 1 208 ? 1.659 15.411 15.294 1.00 86.94 208 LEU A O 1
ATOM 1494 N N . ALA A 1 209 ? 3.287 16.721 14.495 1.00 87.19 209 ALA A N 1
ATOM 1495 C CA . ALA A 1 209 ? 2.870 17.912 15.231 1.00 87.19 209 ALA A CA 1
ATOM 1496 C C . ALA A 1 209 ? 1.494 18.424 14.767 1.00 87.19 209 ALA A C 1
ATOM 1498 O O . ALA A 1 209 ? 0.652 18.744 15.604 1.00 87.19 209 ALA A O 1
ATOM 1499 N N . GLY A 1 210 ? 1.234 18.429 13.456 1.00 84.81 210 GLY A N 1
ATOM 1500 C CA . GLY A 1 210 ? -0.080 18.749 12.894 1.00 84.81 210 GLY A CA 1
ATOM 1501 C C . GLY A 1 210 ? -1.182 17.814 13.400 1.00 84.81 210 GLY A C 1
ATOM 1502 O O . GLY A 1 210 ? -2.235 18.279 13.829 1.00 84.81 210 GLY A O 1
ATOM 1503 N N . LEU A 1 211 ? -0.926 16.504 13.445 1.00 82.81 211 LEU A N 1
ATOM 1504 C CA . LEU A 1 211 ? -1.874 15.515 13.980 1.00 82.81 211 LEU A CA 1
ATOM 1505 C C . LEU A 1 211 ? -2.136 15.704 15.480 1.00 82.81 211 LEU A C 1
ATOM 1507 O O . LEU A 1 211 ? -3.274 15.594 15.935 1.00 82.81 211 LEU A O 1
ATOM 1511 N N . ARG A 1 212 ? -1.104 16.061 16.252 1.00 87.50 212 ARG A N 1
ATOM 1512 C CA . ARG A 1 212 ? -1.242 16.401 17.676 1.00 87.50 212 ARG A CA 1
ATOM 1513 C C . ARG A 1 212 ? -2.159 17.600 17.903 1.00 87.50 212 ARG A C 1
ATOM 1515 O O . ARG A 1 212 ? -2.940 17.588 18.853 1.00 87.50 212 ARG A O 1
ATOM 1522 N N . ALA A 1 213 ? -2.078 18.597 17.025 1.00 86.19 213 ALA A N 1
ATOM 1523 C CA . ALA A 1 213 ? -2.858 19.829 17.107 1.00 86.19 213 ALA A CA 1
ATOM 1524 C C . ALA A 1 213 ? -4.247 19.739 16.452 1.00 86.19 213 ALA A C 1
ATOM 1526 O O . ALA A 1 213 ? -5.117 20.548 16.765 1.00 86.19 213 ALA A O 1
ATOM 1527 N N . SER A 1 214 ? -4.469 18.775 15.554 1.00 81.62 214 SER A N 1
ATOM 1528 C CA . SER A 1 214 ? -5.740 18.619 14.836 1.00 81.62 214 SER A CA 1
ATOM 1529 C C . SER A 1 214 ? -6.889 18.348 15.814 1.00 81.62 214 SER A C 1
ATOM 1531 O O . SER A 1 214 ? -6.651 17.684 16.822 1.00 81.62 214 SER A O 1
ATOM 1533 N N . PRO A 1 215 ? -8.126 18.816 15.578 1.00 81.50 215 PRO A N 1
ATOM 1534 C CA . PRO A 1 215 ? -9.272 18.456 16.411 1.00 81.50 215 PRO A CA 1
ATOM 1535 C C . PRO A 1 215 ? -9.431 16.936 16.520 1.00 81.50 215 PRO A C 1
ATOM 1537 O O . PRO A 1 215 ? -9.066 16.198 15.607 1.00 81.50 215 PRO A O 1
ATOM 1540 N N . VAL A 1 216 ? -9.923 16.460 17.664 1.00 70.00 216 VAL A N 1
ATOM 1541 C CA . VAL A 1 216 ? -10.313 15.052 17.783 1.00 70.00 216 VAL A CA 1
ATOM 1542 C C . VAL A 1 216 ? -11.587 14.880 16.977 1.00 70.00 216 VAL A C 1
ATOM 1544 O O . VAL A 1 216 ? -12.595 15.492 17.320 1.00 70.00 216 VAL A O 1
ATOM 1547 N N . ASP A 1 217 ? -11.528 14.082 15.917 1.00 68.94 217 ASP A N 1
ATOM 1548 C CA . ASP A 1 217 ? -12.753 13.621 15.282 1.00 68.94 217 ASP A CA 1
ATOM 1549 C C . ASP A 1 217 ? -13.404 12.596 16.212 1.00 68.94 217 ASP A C 1
ATOM 1551 O O . ASP A 1 217 ? -12.755 11.652 16.681 1.00 68.94 217 ASP A O 1
ATOM 1555 N N . HIS A 1 218 ? -14.654 12.843 16.582 1.00 65.81 218 HIS A N 1
ATOM 1556 C CA . HIS A 1 218 ? -15.361 11.999 17.529 1.00 65.81 218 HIS A CA 1
ATOM 1557 C C . HIS A 1 218 ? -15.987 10.841 16.763 1.00 65.81 218 HIS A C 1
ATOM 1559 O O . HIS A 1 218 ? -17.141 10.915 16.350 1.00 65.81 218 HIS A O 1
ATOM 1565 N N . ALA A 1 219 ? -15.238 9.747 16.622 1.00 68.56 219 ALA A N 1
ATOM 1566 C CA . ALA A 1 219 ? -15.854 8.467 16.310 1.00 68.56 219 ALA A CA 1
ATOM 1567 C C . ALA A 1 219 ? -16.899 8.173 17.399 1.00 68.56 219 ALA A C 1
ATOM 1569 O O . ALA A 1 219 ? -16.590 8.212 18.596 1.00 68.56 219 ALA A O 1
ATOM 1570 N N . GLY A 1 220 ? -18.149 7.938 17.001 1.00 78.69 220 GLY A N 1
ATOM 1571 C CA . GLY A 1 220 ? -19.201 7.579 17.943 1.00 78.69 220 GLY A CA 1
ATOM 1572 C C . GLY A 1 220 ? -18.818 6.291 18.673 1.00 78.69 220 GLY A C 1
ATOM 1573 O O . GLY A 1 220 ? -18.755 5.234 18.056 1.00 78.69 220 GLY A O 1
ATOM 1574 N N . PHE A 1 221 ? -18.548 6.368 19.979 1.00 86.56 221 PHE A N 1
ATOM 1575 C CA . PHE A 1 221 ? -18.214 5.200 20.796 1.00 86.56 221 PHE A CA 1
ATOM 1576 C C . PHE A 1 221 ? -19.300 4.943 21.842 1.00 86.56 221 PHE A C 1
ATOM 1578 O O . PHE A 1 221 ? -19.485 5.718 22.784 1.00 86.56 221 PHE A O 1
ATOM 1585 N N . SER A 1 222 ? -20.008 3.828 21.684 1.00 90.44 222 SER A N 1
ATOM 1586 C CA . SER A 1 222 ? -21.064 3.384 22.590 1.00 90.44 222 SER A CA 1
ATOM 1587 C C . SER A 1 222 ? -20.527 2.321 23.546 1.00 90.44 222 SER A C 1
ATOM 1589 O O . SER A 1 222 ? -20.231 1.198 23.141 1.00 90.44 222 SER A O 1
ATOM 1591 N N . HIS A 1 223 ? -20.435 2.648 24.839 1.00 93.06 223 HIS A N 1
ATOM 1592 C CA . HIS A 1 223 ? -20.067 1.666 25.869 1.00 93.06 223 HIS A CA 1
ATOM 1593 C C . HIS A 1 223 ? -21.100 0.534 25.982 1.00 93.06 223 HIS A C 1
ATOM 1595 O O . HIS A 1 223 ? -20.738 -0.586 26.330 1.00 93.06 223 HIS A O 1
ATOM 1601 N N . GLY A 1 224 ? -22.373 0.807 25.665 1.00 95.19 224 GLY A N 1
ATOM 1602 C CA . GLY A 1 224 ? -23.439 -0.196 25.708 1.00 95.19 224 GLY A CA 1
ATOM 1603 C C . GLY A 1 224 ? -23.199 -1.347 24.731 1.00 95.19 224 GLY A C 1
ATOM 1604 O O . GLY A 1 224 ? -23.395 -2.504 25.092 1.00 95.19 224 GLY A O 1
ATOM 1605 N N . ASP A 1 225 ? -22.682 -1.042 23.538 1.00 93.69 225 ASP A N 1
ATOM 1606 C CA . ASP A 1 225 ? -22.355 -2.053 22.524 1.00 93.69 225 ASP A CA 1
ATOM 1607 C C . ASP A 1 225 ? -21.098 -2.872 22.868 1.00 93.69 225 ASP A C 1
ATOM 1609 O O . ASP A 1 225 ? -20.866 -3.919 22.271 1.00 93.69 225 ASP A O 1
ATOM 1613 N N . HIS A 1 226 ? -20.318 -2.435 23.863 1.00 94.88 226 HIS A N 1
ATOM 1614 C CA . HIS A 1 226 ? -19.075 -3.077 24.303 1.00 94.88 226 HIS A CA 1
ATOM 1615 C C . HIS A 1 226 ? -19.172 -3.665 25.718 1.00 94.88 226 HIS A C 1
ATOM 1617 O O . HIS A 1 226 ? -18.155 -4.033 26.301 1.00 94.88 226 HIS A O 1
ATOM 1623 N N . GLY A 1 227 ? -20.377 -3.782 26.288 1.00 95.44 227 GLY A N 1
ATOM 1624 C CA . GLY A 1 227 ? -20.570 -4.224 27.675 1.00 95.44 227 GLY A CA 1
ATOM 1625 C C . GLY A 1 227 ? -20.082 -5.648 27.982 1.00 95.44 227 GLY A C 1
ATOM 1626 O O . GLY A 1 227 ? -19.889 -5.987 29.146 1.00 95.44 227 GLY A O 1
ATOM 1627 N N . SER A 1 228 ? -19.861 -6.480 26.959 1.00 94.19 228 SER A N 1
ATOM 1628 C CA . SER A 1 228 ? -19.272 -7.819 27.098 1.00 94.19 228 SER A CA 1
ATOM 1629 C C . SER A 1 228 ? -17.739 -7.828 27.119 1.00 94.19 228 SER A C 1
ATOM 1631 O O . SER A 1 228 ? -17.147 -8.878 27.359 1.00 94.19 228 SER A O 1
ATOM 1633 N N . ILE A 1 229 ? -17.088 -6.693 26.847 1.00 95.06 229 ILE A N 1
ATOM 1634 C CA . ILE A 1 229 ? -15.631 -6.548 26.851 1.00 95.06 229 ILE A CA 1
ATOM 1635 C C . ILE A 1 229 ? -15.193 -6.022 28.217 1.00 95.06 229 ILE A C 1
ATOM 1637 O O . ILE A 1 229 ? -15.761 -5.066 28.745 1.00 95.06 229 ILE A O 1
ATOM 1641 N N . ALA A 1 230 ? -14.166 -6.636 28.806 1.00 95.56 230 ALA A N 1
ATOM 1642 C CA . ALA A 1 230 ? -13.634 -6.175 30.082 1.00 95.56 230 ALA A CA 1
ATOM 1643 C C . ALA A 1 230 ? -13.108 -4.736 29.956 1.00 95.56 230 ALA A C 1
ATOM 1645 O O . ALA A 1 230 ? -12.374 -4.418 29.021 1.00 95.56 230 ALA A O 1
ATOM 1646 N N . CYS A 1 231 ? -13.421 -3.871 30.927 1.00 93.38 231 CYS A N 1
ATOM 1647 C CA . CYS A 1 231 ? -13.017 -2.461 30.879 1.00 93.38 231 CYS A CA 1
ATOM 1648 C C . CYS A 1 231 ? -11.507 -2.299 30.664 1.00 93.38 231 CYS A C 1
ATOM 1650 O O . CYS A 1 231 ? -11.083 -1.428 29.913 1.00 93.38 231 CYS A O 1
ATOM 1652 N N . THR A 1 232 ? -10.700 -3.161 31.287 1.00 94.00 232 THR A N 1
ATOM 1653 C CA . THR A 1 232 ? -9.232 -3.147 31.219 1.00 94.00 232 THR A CA 1
ATOM 1654 C C . THR A 1 232 ? -8.665 -3.571 29.865 1.00 94.00 232 THR A C 1
ATOM 1656 O O . THR A 1 232 ? -7.496 -3.301 29.607 1.00 94.00 232 THR A O 1
ATOM 1659 N N . THR A 1 233 ? -9.467 -4.182 28.986 1.00 93.81 233 THR A N 1
ATOM 1660 C CA . THR A 1 233 ? -9.066 -4.474 27.603 1.00 93.81 233 THR A CA 1
ATOM 1661 C C . THR A 1 233 ? -8.815 -3.184 26.822 1.00 93.81 233 THR A C 1
ATOM 1663 O O . THR A 1 233 ? -7.865 -3.122 26.049 1.00 93.81 233 THR A O 1
ATOM 1666 N N . CYS A 1 234 ? -9.627 -2.147 27.051 1.00 92.12 234 CYS A N 1
ATOM 1667 C CA . CYS A 1 234 ? -9.468 -0.834 26.416 1.00 92.12 234 CYS A CA 1
ATOM 1668 C C . CYS A 1 234 ? -8.799 0.175 27.362 1.00 92.12 234 CYS A C 1
ATOM 1670 O O . CYS A 1 234 ? -7.871 0.886 26.984 1.00 92.12 234 CYS A O 1
ATOM 1672 N N . HIS A 1 235 ? -9.244 0.223 28.618 1.00 92.06 235 HIS A N 1
ATOM 1673 C CA . HIS A 1 235 ? -8.702 1.086 29.665 1.00 92.06 235 HIS A CA 1
ATOM 1674 C C . HIS A 1 235 ? -7.509 0.433 30.361 1.00 92.06 235 HIS A C 1
ATOM 1676 O O . HIS A 1 235 ? -7.552 0.121 31.554 1.00 92.06 235 HIS A O 1
ATOM 1682 N N . HIS A 1 236 ? -6.416 0.243 29.620 1.00 92.44 236 HIS A N 1
ATOM 1683 C CA . HIS A 1 236 ? -5.169 -0.278 30.192 1.00 92.44 236 HIS A CA 1
ATOM 1684 C C . HIS A 1 236 ? -4.635 0.617 31.328 1.00 92.44 236 HIS A C 1
ATOM 1686 O O . HIS A 1 236 ? -4.010 0.127 32.268 1.00 92.44 236 HIS A O 1
ATOM 1692 N N . ASN A 1 237 ? -4.994 1.906 31.312 1.00 90.81 237 ASN A N 1
ATOM 1693 C CA . ASN A 1 237 ? -4.689 2.879 32.357 1.00 90.81 237 ASN A CA 1
ATOM 1694 C C . ASN A 1 237 ? -5.259 2.522 33.742 1.00 90.81 237 ASN A C 1
ATOM 1696 O O . ASN A 1 237 ? -4.747 2.996 34.756 1.00 90.81 237 ASN A O 1
ATOM 1700 N N . PHE A 1 238 ? -6.293 1.676 33.814 1.00 91.81 238 PHE A N 1
ATOM 1701 C CA . PHE A 1 238 ? -6.805 1.154 35.087 1.00 91.81 238 PHE A CA 1
ATOM 1702 C C . PHE A 1 238 ? -5.897 0.089 35.704 1.00 91.81 238 PHE A C 1
ATOM 1704 O O . PHE A 1 238 ? -5.978 -0.154 36.905 1.00 91.81 238 PHE A O 1
ATOM 1711 N N . VAL A 1 239 ? -5.046 -0.539 34.893 1.00 93.12 239 VAL A N 1
ATOM 1712 C CA . VAL A 1 239 ? -4.120 -1.586 35.331 1.00 93.12 239 VAL A CA 1
ATOM 1713 C C . VAL A 1 239 ? -2.744 -0.997 35.618 1.00 93.12 239 VAL A C 1
ATOM 1715 O O . VAL A 1 239 ? -2.161 -1.293 36.656 1.00 93.12 239 VAL A O 1
ATOM 1718 N N . ASP A 1 240 ? -2.227 -0.155 34.721 1.00 92.50 240 ASP A N 1
ATOM 1719 C CA . ASP A 1 240 ? -0.858 0.369 34.814 1.00 92.50 240 ASP A CA 1
ATOM 1720 C C . ASP A 1 240 ? -0.738 1.723 35.540 1.00 92.50 240 ASP A C 1
ATOM 1722 O O . ASP A 1 240 ? 0.370 2.180 35.818 1.00 92.50 240 ASP A O 1
ATOM 1726 N N . GLY A 1 241 ? -1.862 2.369 35.870 1.00 90.69 241 GLY A N 1
ATOM 1727 C CA . GLY A 1 241 ? -1.884 3.648 36.581 1.00 90.69 241 GLY A CA 1
ATOM 1728 C C . GLY A 1 241 ? -1.431 4.855 35.750 1.00 90.69 241 GLY A C 1
ATOM 1729 O O . GLY A 1 241 ? -1.189 5.919 36.319 1.00 90.69 241 GLY A O 1
ATOM 1730 N N . SER A 1 242 ? -1.337 4.730 34.422 1.00 86.75 242 SER A N 1
ATOM 1731 C CA . SER A 1 242 ? -0.825 5.773 33.515 1.00 86.75 242 SER A CA 1
ATOM 1732 C C . SER A 1 242 ? -1.682 7.044 33.418 1.00 86.75 242 SER A C 1
ATOM 1734 O O . SER A 1 242 ? -1.227 8.040 32.854 1.00 86.75 242 SER A O 1
ATOM 1736 N N . GLY A 1 243 ? -2.887 7.073 34.001 1.00 80.81 243 GLY A N 1
ATOM 1737 C CA . GLY A 1 243 ? -3.659 8.307 34.170 1.00 80.81 243 GLY A CA 1
ATOM 1738 C C . GLY A 1 243 ? -5.178 8.132 34.196 1.00 80.81 243 GLY A C 1
ATOM 1739 O O . GLY A 1 243 ? -5.705 7.023 34.165 1.00 80.81 243 GLY A O 1
ATOM 1740 N N . LYS A 1 244 ? -5.894 9.266 34.257 1.00 83.19 244 LYS A N 1
ATOM 1741 C CA . LYS A 1 244 ? -7.372 9.363 34.205 1.00 83.19 244 LYS A CA 1
ATOM 1742 C C . LYS A 1 244 ? -7.885 10.167 33.002 1.00 83.19 244 LYS A C 1
ATOM 1744 O O . LYS A 1 244 ? -9.066 10.494 32.939 1.00 83.19 244 LYS A O 1
ATOM 1749 N N . GLU A 1 245 ? -6.994 10.567 32.099 1.00 83.56 245 GLU A N 1
ATOM 1750 C CA . GLU A 1 245 ? -7.360 11.383 30.940 1.00 83.56 245 GLU A CA 1
ATOM 1751 C C . GLU A 1 245 ? -8.059 10.551 29.851 1.00 83.56 245 GLU A C 1
ATOM 1753 O O . GLU A 1 245 ? -7.992 9.322 29.841 1.00 83.56 245 GLU A O 1
ATOM 1758 N N . ASN A 1 246 ? -8.729 11.230 28.915 1.00 86.12 246 ASN A N 1
ATOM 1759 C CA . ASN A 1 246 ? -9.295 10.583 27.732 1.00 86.12 246 ASN A CA 1
ATOM 1760 C C . ASN A 1 246 ? -8.176 9.932 26.895 1.00 86.12 246 ASN A C 1
ATOM 1762 O O . ASN A 1 246 ? -7.135 10.551 26.655 1.00 86.12 246 ASN A O 1
ATOM 1766 N N . CYS A 1 247 ? -8.419 8.707 26.421 1.00 86.69 247 CYS A N 1
ATOM 1767 C CA . CYS A 1 247 ? -7.447 7.911 25.675 1.00 86.69 247 CYS A CA 1
ATOM 1768 C C . CYS A 1 247 ? -6.897 8.653 24.445 1.00 86.69 247 CYS A C 1
ATOM 1770 O O . CYS A 1 247 ? -5.684 8.716 24.259 1.00 86.69 247 CYS A O 1
ATOM 1772 N N . ILE A 1 248 ? -7.748 9.308 23.653 1.00 87.62 248 ILE A N 1
ATOM 1773 C CA . ILE A 1 248 ? -7.317 10.046 22.462 1.00 87.62 248 ILE A CA 1
ATOM 1774 C C . ILE A 1 248 ? -6.424 11.222 22.860 1.00 87.62 248 ILE A C 1
ATOM 1776 O O . ILE A 1 248 ? -5.393 11.443 22.231 1.00 87.62 248 ILE A O 1
ATOM 1780 N N . THR A 1 249 ? -6.763 11.957 23.921 1.00 88.06 249 THR A N 1
ATOM 1781 C CA . THR A 1 249 ? -5.932 13.071 24.407 1.00 88.06 249 THR A CA 1
ATOM 1782 C C . THR A 1 249 ? -4.542 12.594 24.828 1.00 88.06 249 THR A C 1
ATOM 1784 O O . THR A 1 249 ? -3.543 13.188 24.408 1.00 88.06 249 THR A O 1
ATOM 1787 N N . CYS A 1 250 ? -4.468 11.496 25.589 1.00 89.56 250 CYS A N 1
ATOM 1788 C CA . CYS A 1 250 ? -3.202 10.873 25.978 1.00 89.56 250 CYS A CA 1
ATOM 1789 C C . CYS A 1 250 ? -2.386 10.465 24.745 1.00 89.56 250 CYS A C 1
ATOM 1791 O O . CYS A 1 250 ? -1.274 10.948 24.521 1.00 89.56 250 CYS A O 1
ATOM 1793 N N . HIS A 1 251 ? -2.966 9.621 23.889 1.00 90.31 251 HIS A N 1
ATOM 1794 C CA . HIS A 1 251 ? -2.272 9.014 22.756 1.00 90.31 251 HIS A CA 1
ATOM 1795 C C . HIS A 1 251 ? -1.927 10.013 21.648 1.00 90.31 251 HIS A C 1
ATOM 1797 O O . HIS A 1 251 ? -0.916 9.847 20.963 1.00 90.31 251 HIS A O 1
ATOM 1803 N N . LYS A 1 252 ? -2.681 11.111 21.514 1.00 89.50 252 LYS A N 1
ATOM 1804 C CA . LYS A 1 252 ? -2.264 12.244 20.682 1.00 89.50 252 LYS A CA 1
ATOM 1805 C C . LYS A 1 252 ? -0.953 12.811 21.185 1.00 89.50 252 LYS A C 1
ATOM 1807 O O . LYS A 1 252 ? -0.007 12.894 20.414 1.00 89.50 252 LYS A O 1
ATOM 1812 N N . ARG A 1 253 ? -0.830 13.133 22.473 1.00 88.81 253 ARG A N 1
ATOM 1813 C CA . ARG A 1 253 ? 0.431 13.656 23.029 1.00 88.81 253 ARG A CA 1
ATOM 1814 C C . ARG A 1 253 ? 1.602 12.687 22.822 1.00 88.81 253 ARG A C 1
ATOM 1816 O O . ARG A 1 253 ? 2.718 13.139 22.581 1.00 88.81 253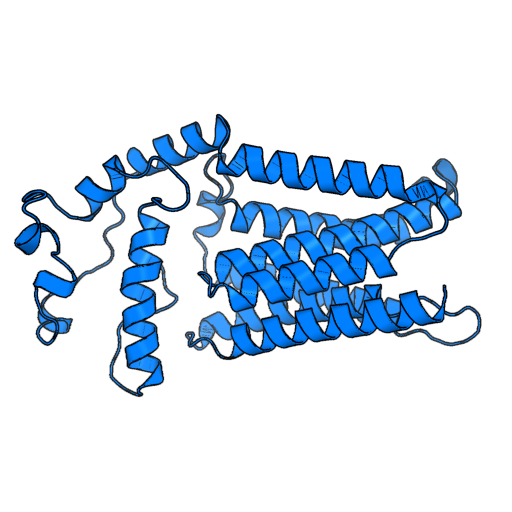 ARG A O 1
ATOM 1823 N N . LEU A 1 254 ? 1.331 11.382 22.832 1.00 88.50 254 LEU A N 1
ATOM 1824 C CA . LEU A 1 254 ? 2.310 10.322 22.573 1.00 88.50 254 LEU A CA 1
ATOM 1825 C C . LEU A 1 254 ? 2.621 10.088 21.080 1.00 88.50 254 LEU A C 1
ATOM 1827 O O . LEU A 1 254 ? 3.513 9.303 20.769 1.00 88.50 254 LEU A O 1
ATOM 1831 N N . THR A 1 255 ? 1.957 10.781 20.147 1.00 88.94 255 THR A N 1
ATOM 1832 C CA . THR A 1 255 ? 2.221 10.704 18.698 1.00 88.94 255 THR A CA 1
ATOM 1833 C C . THR A 1 255 ? 3.550 11.394 18.343 1.00 88.94 255 THR A C 1
ATOM 1835 O O . THR A 1 255 ? 3.600 12.510 17.815 1.00 88.94 255 THR A O 1
ATOM 1838 N N . ILE A 1 256 ? 4.659 10.730 18.673 1.00 87.31 256 ILE A N 1
ATOM 1839 C CA . ILE A 1 256 ? 6.040 11.192 18.440 1.00 87.31 256 ILE A CA 1
ATOM 1840 C C . ILE A 1 256 ? 6.727 10.466 17.276 1.00 87.31 256 ILE A C 1
ATOM 1842 O O . ILE A 1 256 ? 7.801 10.874 16.836 1.00 87.31 256 ILE A O 1
ATOM 1846 N N . SER A 1 257 ? 6.108 9.399 16.766 1.00 84.44 257 SER A N 1
ATOM 1847 C CA . SER A 1 257 ? 6.598 8.591 15.648 1.00 84.44 257 SER A CA 1
ATOM 1848 C C . SER A 1 257 ? 5.436 8.009 14.835 1.00 84.44 257 SER A C 1
ATOM 1850 O O . SER A 1 257 ? 4.301 7.977 15.309 1.00 84.44 257 SER A O 1
ATOM 1852 N N . GLU A 1 258 ? 5.712 7.534 13.617 1.00 81.00 258 GLU A N 1
ATOM 1853 C CA . GLU A 1 258 ? 4.709 6.876 12.759 1.00 81.00 258 GLU A CA 1
ATOM 1854 C C . GLU A 1 258 ? 4.054 5.632 13.383 1.00 81.00 258 GLU A C 1
ATOM 1856 O O . GLU A 1 258 ? 2.837 5.489 13.268 1.00 81.00 258 GLU A O 1
ATOM 1861 N N . PRO A 1 259 ? 4.787 4.730 14.067 1.00 80.88 259 PRO A N 1
ATOM 1862 C CA . PRO A 1 259 ? 4.151 3.609 14.758 1.00 80.88 259 PRO A CA 1
ATOM 1863 C C . PRO A 1 259 ? 3.227 4.039 1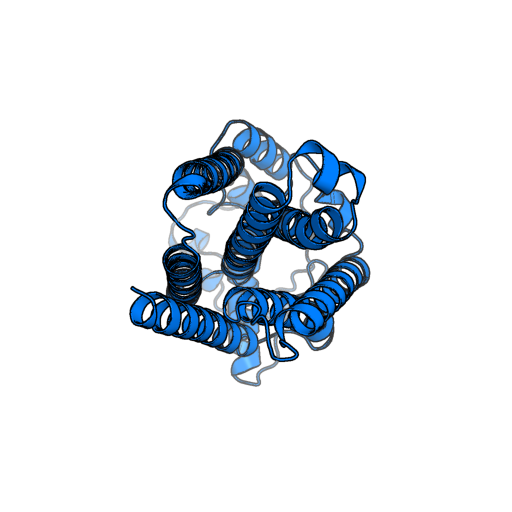5.904 1.00 80.88 259 PRO A C 1
ATOM 1865 O O . PRO A 1 259 ? 2.268 3.337 16.201 1.00 80.88 259 PRO A O 1
ATOM 1868 N N . MET A 1 260 ? 3.499 5.190 16.529 1.00 84.69 260 MET A N 1
ATOM 1869 C CA . MET A 1 260 ? 2.722 5.735 17.653 1.00 84.69 260 MET A CA 1
ATOM 1870 C C . MET A 1 260 ? 1.642 6.732 17.217 1.00 84.69 260 MET A C 1
ATOM 1872 O O . MET A 1 260 ? 1.122 7.489 18.036 1.00 84.69 260 MET A O 1
ATOM 1876 N N . ARG A 1 261 ? 1.333 6.793 15.920 1.00 87.19 261 ARG A N 1
ATOM 1877 C CA . ARG A 1 261 ? 0.324 7.708 15.391 1.00 87.19 261 ARG A CA 1
ATOM 1878 C C . ARG A 1 261 ? -1.054 7.319 15.916 1.00 87.19 261 ARG A C 1
ATOM 1880 O O . ARG A 1 261 ? -1.459 6.169 15.759 1.00 87.19 261 ARG A O 1
ATOM 1887 N N . VAL A 1 262 ? -1.759 8.266 16.537 1.00 87.56 262 VAL A N 1
ATOM 1888 C CA . VAL A 1 262 ? -3.035 7.995 17.215 1.00 87.56 262 VAL A CA 1
ATOM 1889 C C . VAL A 1 262 ? -4.057 7.295 16.309 1.00 87.56 262 VAL A C 1
ATOM 1891 O O . VAL A 1 262 ? -4.574 6.251 16.685 1.00 87.56 262 VAL A O 1
ATOM 1894 N N . ASP A 1 263 ? -4.286 7.782 15.088 1.00 84.12 263 ASP A N 1
ATOM 1895 C CA . ASP A 1 263 ? -5.227 7.182 14.132 1.00 84.12 263 ASP A CA 1
ATOM 1896 C C . ASP A 1 263 ? -4.833 5.742 13.804 1.00 84.12 263 ASP A C 1
ATOM 1898 O O . ASP A 1 263 ? -5.669 4.847 13.829 1.00 84.12 263 ASP A O 1
ATOM 1902 N N . ARG A 1 264 ? -3.541 5.482 13.586 1.00 83.62 264 ARG A N 1
ATOM 1903 C CA . ARG A 1 264 ? -3.044 4.134 13.305 1.00 83.62 264 ARG A CA 1
ATOM 1904 C C . ARG A 1 264 ? -3.240 3.199 14.492 1.00 83.62 264 ARG A C 1
ATOM 1906 O O . ARG A 1 264 ? -3.656 2.063 14.293 1.00 83.62 264 ARG A O 1
ATOM 1913 N N . MET A 1 265 ? -2.929 3.656 15.704 1.00 86.88 265 MET A N 1
ATOM 1914 C CA . MET A 1 265 ? -3.073 2.851 16.917 1.00 86.88 265 MET A CA 1
ATOM 1915 C C . MET A 1 265 ? -4.533 2.463 17.152 1.00 86.88 265 MET A C 1
ATOM 1917 O O . MET A 1 265 ? -4.817 1.286 17.353 1.00 86.88 265 MET A O 1
ATOM 1921 N N . PHE A 1 266 ? -5.454 3.427 17.082 1.00 88.62 266 PHE A N 1
ATOM 1922 C CA . PHE A 1 266 ? -6.875 3.164 17.305 1.00 88.62 266 PHE A CA 1
ATOM 1923 C C . PHE A 1 266 ? -7.508 2.376 16.155 1.00 88.62 266 PHE A C 1
ATOM 1925 O O . PHE A 1 266 ? -8.246 1.436 16.427 1.00 88.62 266 PHE A O 1
ATOM 1932 N N . HIS A 1 267 ? -7.179 2.658 14.890 1.00 86.12 267 HIS A N 1
ATOM 1933 C CA . HIS A 1 267 ? -7.656 1.837 13.771 1.00 86.12 267 HIS A CA 1
ATOM 1934 C C . HIS A 1 267 ? -7.144 0.396 13.857 1.00 86.12 267 HIS A C 1
ATOM 1936 O O . HIS A 1 267 ? -7.907 -0.532 13.608 1.00 86.12 267 HIS A O 1
ATOM 1942 N N . ALA A 1 268 ? -5.882 0.186 14.243 1.00 84.75 268 ALA A N 1
ATOM 1943 C CA . ALA A 1 268 ? -5.355 -1.159 14.447 1.00 84.75 268 ALA A CA 1
ATOM 1944 C C . ALA A 1 268 ? -6.061 -1.858 15.616 1.00 84.75 268 ALA A C 1
ATOM 1946 O O . ALA A 1 268 ? -6.529 -2.978 15.453 1.00 84.75 268 ALA A O 1
ATOM 1947 N N . PHE A 1 269 ? -6.186 -1.193 16.765 1.00 89.81 269 PHE A N 1
ATOM 1948 C CA . PHE A 1 269 ? -6.797 -1.767 17.964 1.00 89.81 269 PHE A CA 1
ATOM 1949 C C . PHE A 1 269 ? -8.289 -2.083 17.772 1.00 89.81 269 PHE A C 1
ATOM 1951 O O . PHE A 1 269 ? -8.702 -3.232 17.927 1.00 89.81 269 PHE A O 1
ATOM 1958 N N . CYS A 1 270 ? -9.093 -1.087 17.385 1.00 89.69 270 CYS A N 1
ATOM 1959 C CA . CYS A 1 270 ? -10.530 -1.256 17.173 1.00 89.69 270 CYS A CA 1
ATOM 1960 C C . CYS A 1 270 ? -10.804 -2.172 15.971 1.00 89.69 270 CYS A C 1
ATOM 1962 O O . CYS A 1 270 ? -11.614 -3.093 16.052 1.00 89.69 270 CYS A O 1
ATOM 1964 N N . GLY A 1 271 ? -10.094 -1.948 14.862 1.00 88.56 271 GLY A N 1
ATOM 1965 C CA . GLY A 1 271 ? -10.296 -2.683 13.619 1.00 88.56 271 GLY A CA 1
ATOM 1966 C C . GLY A 1 271 ? -9.838 -4.137 13.680 1.00 88.56 271 GLY A C 1
ATOM 1967 O O . GLY A 1 271 ? -10.413 -4.966 12.983 1.00 88.56 271 GLY A O 1
ATOM 1968 N N . GLU A 1 272 ? -8.823 -4.495 14.475 1.00 89.19 272 GLU A N 1
ATOM 1969 C CA . GLU A 1 272 ? -8.458 -5.907 14.678 1.00 89.19 272 GLU A CA 1
ATOM 1970 C C . GLU A 1 272 ? -9.545 -6.642 15.463 1.00 89.19 272 GLU A C 1
ATOM 1972 O O . GLU A 1 272 ? -10.076 -7.624 14.955 1.00 89.19 272 GLU A O 1
ATOM 1977 N N . CYS A 1 273 ? -9.968 -6.112 16.617 1.00 92.88 273 CYS A N 1
ATOM 1978 C CA . CYS A 1 273 ? -11.048 -6.708 17.408 1.00 92.88 273 CYS A CA 1
ATOM 1979 C C . CYS A 1 273 ? -12.317 -6.901 16.559 1.00 92.88 273 CYS A C 1
ATOM 1981 O O . CYS A 1 273 ? -12.877 -7.995 16.487 1.00 92.88 273 CYS A O 1
ATOM 1983 N N . HIS A 1 274 ? -12.722 -5.875 15.804 1.00 93.19 274 HIS A N 1
ATOM 1984 C CA . HIS A 1 274 ? -13.895 -5.983 14.941 1.00 93.19 274 HIS A CA 1
ATOM 1985 C C . HIS A 1 274 ? -13.723 -7.002 13.801 1.00 93.19 274 HIS A C 1
ATOM 1987 O O . HIS A 1 274 ? -14.689 -7.688 13.444 1.00 93.19 274 HIS A O 1
ATOM 1993 N N . ARG A 1 275 ? -12.516 -7.139 13.232 1.00 89.75 275 ARG A N 1
ATOM 1994 C CA . ARG A 1 275 ? -12.212 -8.160 12.215 1.00 89.75 275 ARG A CA 1
ATOM 1995 C C . ARG A 1 275 ? -12.234 -9.568 12.793 1.00 89.75 275 ARG A C 1
ATOM 1997 O O . ARG A 1 275 ? -12.760 -10.455 12.126 1.00 89.75 275 ARG A O 1
ATOM 2004 N N . GLU A 1 276 ? -11.719 -9.771 14.001 1.00 91.69 276 GLU A N 1
ATOM 2005 C CA . GLU A 1 276 ? -11.759 -11.058 14.703 1.00 91.69 276 GLU A CA 1
ATOM 2006 C C . GLU A 1 276 ? -13.202 -11.487 14.992 1.00 91.69 276 GLU A C 1
ATOM 2008 O O . GLU A 1 276 ? -13.595 -12.609 14.662 1.00 91.69 276 GLU A O 1
ATOM 2013 N N . GLU A 1 277 ? -14.026 -10.574 15.514 1.00 94.06 277 GLU A N 1
ATOM 2014 C CA . GLU A 1 277 ? -15.458 -10.802 15.736 1.00 94.06 277 GLU A CA 1
ATOM 2015 C C . GLU A 1 277 ? -16.180 -11.166 14.428 1.00 94.06 277 GLU A C 1
ATOM 2017 O O . GLU A 1 277 ? -16.925 -12.151 14.372 1.00 94.06 277 GLU A O 1
ATOM 2022 N N . LYS A 1 278 ? -15.900 -10.434 13.339 1.00 91.75 278 LYS A N 1
ATOM 2023 C CA . LYS A 1 278 ? -16.469 -10.713 12.011 1.00 91.75 278 LYS A CA 1
ATOM 2024 C C . LYS A 1 278 ? -16.030 -12.064 11.462 1.00 91.75 278 LYS A C 1
ATOM 2026 O O . LYS A 1 278 ? -16.857 -12.803 10.933 1.00 91.75 278 LYS A O 1
ATOM 2031 N N . ALA A 1 279 ? -14.746 -12.398 11.580 1.00 89.56 279 ALA A N 1
ATOM 2032 C CA . ALA A 1 279 ? -14.199 -13.677 11.135 1.00 89.56 279 ALA A CA 1
ATOM 2033 C C . ALA A 1 279 ? -14.825 -14.855 11.895 1.00 89.56 279 ALA A C 1
ATOM 2035 O O . ALA A 1 279 ? -15.034 -15.920 11.319 1.00 89.56 279 ALA A O 1
ATOM 2036 N N . ALA A 1 280 ? -15.186 -14.644 13.161 1.00 93.25 280 ALA A N 1
ATOM 2037 C CA . ALA A 1 280 ? -15.903 -15.616 13.973 1.00 93.25 280 ALA A CA 1
ATOM 2038 C C . ALA A 1 280 ? -17.428 -15.640 13.735 1.00 93.25 280 ALA A C 1
ATOM 2040 O O . ALA A 1 280 ? -18.139 -16.369 14.428 1.00 93.25 280 ALA A O 1
ATOM 2041 N N . GLY A 1 281 ? -17.945 -14.854 12.785 1.00 93.50 281 GLY A N 1
ATOM 2042 C CA . GLY A 1 281 ? -19.371 -14.788 12.461 1.00 93.50 281 GLY A CA 1
ATOM 2043 C C . GLY A 1 281 ? -20.231 -14.109 13.531 1.00 93.50 281 GLY A C 1
ATOM 2044 O O . GLY A 1 281 ? -21.440 -14.335 13.569 1.00 93.50 281 GLY A O 1
ATOM 2045 N N . ARG A 1 282 ? -19.631 -13.304 14.417 1.00 93.56 282 ARG A N 1
ATOM 2046 C CA . ARG A 1 282 ? -20.340 -12.571 15.475 1.00 93.56 282 ARG A CA 1
ATOM 2047 C C . ARG A 1 282 ? -20.736 -11.168 15.014 1.00 93.56 282 ARG A C 1
ATOM 2049 O O . ARG A 1 282 ? -20.217 -10.640 14.029 1.00 93.56 282 ARG A O 1
ATOM 2056 N N . LYS A 1 283 ? -21.696 -10.564 15.728 1.00 91.88 283 LYS A N 1
ATOM 2057 C CA . LYS A 1 283 ? -22.052 -9.153 15.530 1.00 91.88 283 LYS A CA 1
ATOM 2058 C C . LYS A 1 283 ? -20.825 -8.311 15.876 1.00 91.88 283 LYS A C 1
ATOM 2060 O O . LYS A 1 283 ? -20.272 -8.460 16.957 1.00 91.88 283 LYS A O 1
ATOM 2065 N N . THR A 1 284 ? -20.437 -7.431 14.965 1.00 92.75 284 THR A N 1
ATOM 2066 C CA . THR A 1 284 ? -19.249 -6.590 15.100 1.00 92.75 284 THR A CA 1
ATOM 2067 C C . THR A 1 284 ? -19.571 -5.139 14.748 1.00 92.75 284 THR A C 1
ATOM 2069 O O . THR A 1 284 ? -20.610 -4.870 14.135 1.00 92.75 284 THR A O 1
ATOM 2072 N N . GLY A 1 285 ? -18.698 -4.217 15.150 1.00 89.38 285 GLY A N 1
ATOM 2073 C CA . GLY A 1 285 ? -18.740 -2.824 14.722 1.00 89.38 285 GLY A CA 1
ATOM 2074 C C . GLY A 1 285 ? -18.140 -2.606 13.321 1.00 89.38 285 GLY A C 1
ATOM 2075 O O . GLY A 1 285 ? -17.816 -3.568 12.617 1.00 89.38 285 GLY A O 1
ATOM 2076 N N . PRO A 1 286 ? -17.985 -1.340 12.898 1.00 88.12 286 PRO A N 1
ATOM 2077 C CA . PRO A 1 286 ? -17.392 -0.984 11.605 1.00 88.12 286 PRO A CA 1
ATOM 2078 C C . PRO A 1 286 ? -15.915 -1.402 11.530 1.00 88.12 286 PRO A C 1
ATOM 2080 O O . PRO A 1 286 ? -15.186 -1.290 12.517 1.00 88.12 286 PRO A O 1
ATOM 2083 N N . ILE A 1 287 ? -15.453 -1.866 10.364 1.00 84.62 287 ILE A N 1
ATOM 2084 C CA . ILE A 1 287 ? -14.050 -2.278 10.159 1.00 84.62 287 ILE A CA 1
ATOM 2085 C C . ILE A 1 287 ? -13.309 -1.313 9.241 1.00 84.62 287 ILE A C 1
ATOM 2087 O O . ILE A 1 287 ? -12.154 -0.996 9.514 1.00 84.62 287 ILE A O 1
ATOM 2091 N N . ASP A 1 288 ? -13.949 -0.857 8.162 1.00 74.06 288 ASP A N 1
ATOM 2092 C CA . ASP A 1 288 ? -13.271 -0.064 7.133 1.00 74.06 288 ASP A CA 1
ATOM 2093 C C . ASP A 1 288 ? -13.827 1.368 6.981 1.00 74.06 288 ASP A C 1
ATOM 2095 O O . ASP A 1 288 ? -13.367 2.110 6.119 1.00 74.06 288 ASP A O 1
ATOM 2099 N N . HIS A 1 289 ? -14.802 1.789 7.792 1.00 68.62 289 HIS A N 1
ATOM 2100 C CA . HIS A 1 289 ? -15.316 3.163 7.758 1.00 68.62 289 HIS A CA 1
ATOM 2101 C C . HIS A 1 289 ? -14.644 4.039 8.819 1.00 68.62 289 HIS A C 1
ATOM 2103 O O . HIS A 1 289 ? -14.742 3.769 10.014 1.00 68.62 289 HIS A O 1
ATOM 2109 N N . CYS A 1 290 ? -14.006 5.130 8.384 1.00 61.28 290 CYS A N 1
ATOM 2110 C CA . CYS A 1 290 ? -13.383 6.105 9.285 1.00 61.28 290 CYS A CA 1
ATOM 2111 C C . CYS A 1 290 ? -14.395 6.982 10.053 1.00 61.28 290 CYS A C 1
ATOM 2113 O O . CYS A 1 290 ? -13.997 7.678 10.980 1.00 61.28 290 CYS A O 1
ATOM 2115 N N . MET A 1 291 ? -15.684 6.955 9.686 1.00 52.69 291 MET A N 1
ATOM 2116 C CA . MET A 1 291 ? -16.718 7.882 10.183 1.00 52.69 291 MET A CA 1
ATOM 2117 C C . MET A 1 291 ? -17.785 7.239 11.097 1.00 52.69 291 MET A C 1
ATOM 2119 O O . MET A 1 291 ? -18.739 7.921 11.472 1.00 52.69 291 MET A O 1
ATOM 2123 N N . GLY A 1 292 ? -17.612 5.974 11.501 1.00 43.16 292 GLY A N 1
ATOM 2124 C CA . GLY A 1 292 ? -18.531 5.256 12.404 1.00 43.16 292 GLY A CA 1
ATOM 2125 C C . GLY A 1 292 ? -19.351 4.153 11.752 1.00 43.16 292 GLY A C 1
ATOM 2126 O O . GLY A 1 292 ? -19.543 4.184 10.517 1.00 43.16 292 GLY A O 1
#

Sequence (292 aa):
MQRFVRYGSRAGLASVAAAVLLLVMQPTDAAWWLVRIPGVAALLLAAAAVAIPPAPRRPTWHAPLGRLAIAALFAHILSVVAQEPEIWRWLSAAMPVEIALGLGAAIALSMTLAVRRSRSLRLRVGPPATLGLHRIAGLVACAAAGAHVALVAGSTFTIVSLVACGVAMLLVAGNPAERHLPALIVTLGLGTGAAAALAAGPLAQTRLAGLRASPVDHAGFSHGDHGSIACTTCHHNFVDGSGKENCITCHKRLTISEPMRVDRMFHAFCGECHREEKAAGRKTGPIDHCMG

Foldseek 3Di:
DLVLLLVLLVLLLVLLVVLLVVLVPFDADPLCCQQSVLLSLLLSLLSVLLSWDDDPPDDTCNVVSLVSSLVSLVSNVVSCCVQCVVVVVLPDLLNDLLVVLSVLLNVLSVVLVVLVPDPPNCVVQHDVVSVLSSLLSSLSSNLSSLVSSCVVSLDDVSSNVSSVSSSVSSVVSSDDPPPCVVVSCVVVVVVVVVSCCSFPNPSVQVSLVCLLPDDDDDQDDDVVVVVVPDPCLPPVCVVPVPDDDDPLNVLSVVSRGPVSRSLSVCLSSQLVVQSVCVVVVHDGDHRPDPRD

Secondary structure (DSSP, 8-state):
-HHHHHHHHHHHHHHHHHHHHHHHTS---TTTHHHHHHHHHHHHHHHHHHHS---TTS--THHHHHHHHHHHHHHHHHHHHHH-TTHHHHSSTT--HHHHHHHHHHHHHHHHHHHHH-HHHHHHH-HHHHHHHHHHHHHHHHHHHHHHHHHHTT--HHHHHHHHHHHHHHHHHT--SGGGHHHHHHHHHHHHHHHHHHHHSHHHHHHHHHHHHS--------SGGGTTS-HHHH-THHHH---SS-HHHHHHHT--SSTT-HHHHHHHHHHHHHHHHHHTT-----SS-TT-